Protein AF-A0A382UEM3-F1 (afdb_monomer)

Sequence (293 aa):
GVHVIGSGTGTANNIIDGRSDTWWQPDSDDVVADWFVEIDLGRMVLAKKIRLIFPDTLDVEPFRSFSVYVNDGLRASNTRDVFVFSRIGRVTEPNDERVVEYDLETMWPGAAVGEHLTTGDTLRFMMTQHVRFVAEEYQPNAALAQIEVIAVGDNAVLGSVDRGGGVRGGTDTGNLLGIVDGDKNTAWTISGTADWIGSGHWFEIDMGATYWVDQAFYHLSRFRSREPGNFEITTSDGSEAAGLTENRVRSPFDFQHLSLVDNSFTPRRQMYEFNFASRKARYLFLRRINTPE

Radius of gyration: 22.27 Å; Cα contacts (8 Å, |Δi|>4): 702; chains: 1; bounding box: 51×37×67 Å

Nearest PDB structures (foldseek):
  2v72-assembly1_A  TM=7.727E-01  e=1.500E-06  Clostridium perfringens
  5y4m-assembly1_A  TM=6.416E-01  e=1.025E-03  Homo sapiens
  8ivq-assembly1_B  TM=6.047E-01  e=8.365E-03  Mus musculus
  8atm-assembly1_B  TM=6.030E-01  e=9.917E-03  Homo sapiens
  6wbx-assembly1_A  TM=2.850E-01  e=1.058E-04  Mycobacteroides abscessus

InterPro domains:
  IPR008979 Galactose-binding-like domain superfamily [SSF49785] (10-150)
  IPR008979 Galactose-binding-like domain superfamily [SSF49785] (179-287)

Organism: NCBI:txid408172

Foldseek 3Di:
DWDDALFQVVQLCLQPPPDLQGWGAGALPDDLQRHKIKDFQVFKFFFFKKKWAFHPDPQFAAQQWKWKWFFLQDAPDPVDRHTDIDTQDTDPGGDRDRMDMGGAKDQAQACKDKAQWDRDRMDSTDTGGMMMMGRPDNDRRHITRYIDTHGPDDDLLACQVVLVKAKQWQPPRVQRCLVRPRHPHGDDDFDDQDACNVRGQKMKTQSSAKDFDFKDKAAADDDDPDALAKKWKWFFLFDAAPDDCPDDPDDRTDTHGDMTMGQVDPPGGGMIMGGGDTDIGRMMMMTHDNDDD

Mean predicted aligned error: 5.35 Å

Solvent-accessible surface area (backbone atoms only — not comparable to full-atom values): 16016 Å² total; per-residue (Å²): 83,79,71,49,64,60,38,26,74,92,31,47,63,29,26,74,67,86,43,61,90,42,43,22,41,47,49,70,89,56,60,50,91,30,34,31,44,27,38,32,68,86,38,46,40,49,25,28,29,43,36,40,33,28,39,90,56,94,86,42,39,43,61,37,37,37,37,33,30,36,25,42,57,48,56,76,38,101,87,46,99,40,72,69,69,46,78,76,45,64,60,90,58,77,43,84,63,51,65,50,76,39,80,29,63,35,81,52,64,30,49,33,47,40,54,47,47,65,55,63,42,60,43,76,27,29,66,30,16,33,43,33,46,34,45,72,55,89,55,72,52,28,28,39,4,32,63,48,76,44,51,80,68,84,68,70,48,53,61,9,52,85,52,71,28,37,65,49,54,58,40,52,68,91,32,40,60,33,75,36,67,44,48,63,80,44,58,58,65,83,74,88,84,70,58,34,75,88,50,12,39,34,40,36,37,35,29,44,51,72,40,82,44,38,68,50,78,48,77,58,81,90,58,86,96,63,72,84,56,20,34,37,39,28,36,14,55,67,51,69,40,92,73,90,72,92,84,56,97,59,72,75,41,44,66,42,86,62,28,56,35,46,35,86,37,80,54,57,54,49,69,46,46,31,56,51,79,73,39,67,31,21,32,41,38,39,35,46,37,96,68,89,132

pLDDT: mean 91.49, std 10.33, range [45.47, 98.69]

Structure (mmCIF, N/CA/C/O backbone):
data_AF-A0A382UEM3-F1
#
_entry.id   AF-A0A382UEM3-F1
#
loop_
_atom_site.group_PDB
_atom_site.id
_atom_site.type_symbol
_atom_site.label_atom_id
_atom_site.label_alt_id
_atom_site.label_comp_id
_atom_site.label_asym_id
_atom_site.label_entity_id
_atom_site.label_seq_id
_atom_site.pdbx_PDB_ins_code
_atom_site.Cartn_x
_atom_site.Cartn_y
_atom_site.Cartn_z
_atom_site.occupancy
_atom_site.B_iso_or_equiv
_atom_site.auth_seq_id
_atom_site.auth_comp_id
_atom_site.auth_asym_id
_atom_site.auth_atom_id
_atom_site.pdbx_PDB_model_num
ATOM 1 N N . GLY A 1 1 ? 1.897 -7.075 13.229 1.00 93.25 1 GLY A N 1
ATOM 2 C CA . GLY A 1 1 ? 1.338 -7.549 14.507 1.00 93.25 1 GLY A CA 1
ATOM 3 C C . GLY A 1 1 ? 0.791 -6.380 15.298 1.00 93.25 1 GLY A C 1
ATOM 4 O O . GLY A 1 1 ? 0.753 -5.274 14.772 1.00 93.25 1 GLY A O 1
ATOM 5 N N . VAL A 1 2 ? 0.388 -6.602 16.549 1.00 95.88 2 VAL A N 1
ATOM 6 C CA . VAL A 1 2 ? 0.044 -5.496 17.458 1.00 95.88 2 VAL A CA 1
ATOM 7 C C . VAL A 1 2 ? 1.307 -4.672 17.721 1.00 95.88 2 VAL A C 1
ATOM 9 O O . VAL A 1 2 ? 2.298 -5.211 18.207 1.00 95.88 2 VAL A O 1
ATOM 12 N N . HIS A 1 3 ? 1.283 -3.391 17.359 1.00 95.06 3 HIS A N 1
ATOM 13 C CA . HIS A 1 3 ? 2.418 -2.478 17.504 1.00 95.06 3 HIS A CA 1
ATOM 14 C C . HIS A 1 3 ? 2.333 -1.683 18.807 1.00 95.06 3 HIS A C 1
ATOM 16 O O . HIS A 1 3 ? 3.306 -1.600 19.553 1.00 95.06 3 HIS A O 1
ATOM 22 N N . VAL A 1 4 ? 1.187 -1.056 19.076 1.00 95.62 4 VAL A N 1
ATOM 23 C CA . VAL A 1 4 ? 0.931 -0.320 20.322 1.00 95.62 4 VAL A CA 1
ATOM 24 C C . VAL A 1 4 ? -0.461 -0.667 20.808 1.00 95.62 4 VAL A C 1
ATOM 26 O O . VAL A 1 4 ? -1.387 -0.829 20.018 1.00 95.62 4 VAL A O 1
ATOM 29 N N . ILE A 1 5 ? -0.608 -0.748 22.118 1.00 97.00 5 ILE A N 1
ATOM 30 C CA . ILE A 1 5 ? -1.883 -0.943 22.786 1.00 97.00 5 ILE A CA 1
ATOM 31 C C . ILE A 1 5 ? -1.871 -0.144 24.083 1.00 97.00 5 ILE A C 1
ATOM 33 O O . ILE A 1 5 ? -0.847 -0.117 24.768 1.00 97.00 5 ILE A O 1
ATOM 37 N N . GLY A 1 6 ? -2.972 0.537 24.387 1.00 97.62 6 GLY A N 1
ATOM 38 C CA . GLY A 1 6 ? -3.095 1.261 25.652 1.00 97.62 6 GLY A CA 1
ATOM 39 C C . GLY A 1 6 ? -3.614 0.375 26.788 1.00 97.62 6 GLY A C 1
ATOM 40 O O . GLY A 1 6 ? -3.064 0.417 27.881 1.00 97.62 6 GLY A O 1
ATOM 41 N N . SER A 1 7 ? -4.598 -0.489 26.510 1.00 97.50 7 SER A N 1
ATOM 42 C CA . SER A 1 7 ? -5.295 -1.321 27.502 1.00 97.50 7 SER A CA 1
ATOM 43 C C . SER A 1 7 ? -5.648 -2.708 26.948 1.00 97.50 7 SER A C 1
ATOM 45 O O . SER A 1 7 ? -5.754 -2.881 25.735 1.00 97.50 7 SER A O 1
ATOM 47 N N . GLY A 1 8 ? -5.838 -3.720 27.804 1.00 95.94 8 GLY A N 1
ATOM 48 C CA . GLY A 1 8 ? -6.226 -5.074 27.368 1.00 95.94 8 GLY A CA 1
ATOM 49 C C . GLY A 1 8 ? -5.104 -5.855 26.665 1.00 95.94 8 GLY A C 1
ATOM 50 O O . GLY A 1 8 ? -5.342 -6.623 25.733 1.00 95.94 8 GLY A O 1
ATOM 51 N N . THR A 1 9 ? -3.850 -5.658 27.085 1.00 95.69 9 THR A N 1
ATOM 52 C CA . THR A 1 9 ? -2.645 -6.212 26.426 1.00 95.69 9 THR A CA 1
ATOM 53 C C . THR A 1 9 ? -2.666 -7.733 26.257 1.00 95.69 9 THR A C 1
ATOM 55 O O . THR A 1 9 ? -2.185 -8.244 25.246 1.00 95.69 9 THR A O 1
ATOM 58 N N . GLY A 1 10 ? -3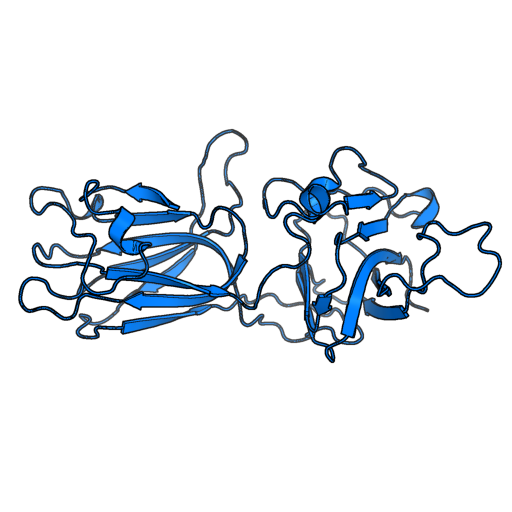.246 -8.464 27.214 1.00 95.75 10 GLY A N 1
ATOM 59 C CA . GLY A 1 10 ? -3.295 -9.929 27.202 1.00 95.75 10 GLY A CA 1
ATOM 60 C C . GLY A 1 10 ? -4.143 -10.530 26.077 1.00 95.75 10 GLY A C 1
ATOM 61 O O . GLY A 1 10 ? -3.913 -11.676 25.699 1.00 95.75 10 GLY A O 1
ATOM 62 N N . THR A 1 11 ? -5.088 -9.769 25.520 1.00 96.25 11 THR A N 1
ATOM 63 C CA . THR A 1 11 ? -6.024 -10.230 24.480 1.00 96.25 11 THR A CA 1
ATOM 64 C C . THR A 1 11 ? -5.827 -9.527 23.136 1.00 96.25 11 THR A C 1
ATOM 66 O O . THR A 1 11 ? -6.495 -9.848 22.160 1.00 96.25 11 THR A O 1
ATOM 69 N N . ALA A 1 12 ? -4.863 -8.609 23.046 1.00 95.50 12 ALA A N 1
ATOM 70 C CA . ALA A 1 12 ? -4.590 -7.793 21.863 1.00 95.50 12 ALA A CA 1
ATOM 71 C C . ALA A 1 12 ? -4.393 -8.601 20.574 1.00 95.50 12 ALA A C 1
ATOM 73 O O . ALA A 1 12 ? -4.883 -8.234 19.509 1.00 95.50 12 ALA A O 1
ATOM 74 N N . ASN A 1 13 ? -3.656 -9.711 20.672 1.00 96.75 13 ASN A N 1
ATOM 75 C CA . ASN A 1 13 ? -3.315 -10.537 19.515 1.00 96.75 13 ASN A CA 1
ATOM 76 C C . ASN A 1 13 ? -4.526 -11.264 18.921 1.00 96.75 13 ASN A C 1
ATOM 78 O O . ASN A 1 13 ? -4.446 -11.686 17.770 1.00 96.75 13 ASN A O 1
ATOM 82 N N . ASN A 1 14 ? -5.640 -11.357 19.654 1.00 97.62 14 ASN A N 1
ATOM 83 C CA . ASN A 1 14 ? -6.877 -11.938 19.139 1.00 97.62 14 ASN A CA 1
ATOM 84 C C . ASN A 1 14 ? -7.401 -11.143 17.929 1.00 97.62 14 ASN A C 1
ATOM 86 O O . ASN A 1 14 ? -7.933 -11.730 17.003 1.00 97.62 14 ASN A O 1
ATOM 90 N N . ILE A 1 15 ? -7.131 -9.830 17.857 1.00 97.12 15 ILE A N 1
ATOM 91 C CA . ILE A 1 15 ? -7.548 -8.969 16.731 1.00 97.12 15 ILE A CA 1
ATOM 92 C C . ILE A 1 15 ? -7.033 -9.456 15.366 1.00 97.12 15 ILE A C 1
ATOM 94 O O . ILE A 1 15 ? -7.606 -9.131 14.325 1.00 97.12 15 ILE A O 1
ATOM 98 N N . ILE A 1 16 ? -5.924 -10.194 15.352 1.00 96.44 16 ILE A N 1
ATOM 99 C CA . ILE A 1 16 ? -5.224 -10.607 14.130 1.00 96.44 16 ILE A CA 1
ATOM 100 C C . ILE A 1 16 ? -5.065 -12.129 14.025 1.00 96.44 16 ILE A C 1
ATOM 102 O O . ILE A 1 16 ? -4.260 -12.601 13.223 1.00 96.44 16 ILE A O 1
ATOM 106 N N . ASP A 1 17 ? -5.794 -12.906 14.831 1.00 96.56 17 ASP A N 1
ATOM 107 C CA . ASP A 1 17 ? -5.686 -14.372 14.854 1.00 96.56 17 ASP A CA 1
ATOM 108 C C . ASP A 1 17 ? -6.586 -15.077 13.817 1.00 96.56 17 ASP A C 1
ATOM 110 O O . ASP A 1 17 ? -6.511 -16.296 13.647 1.00 96.56 17 ASP A O 1
ATOM 114 N N . GLY A 1 18 ? -7.416 -14.310 13.100 1.00 95.06 18 GLY A N 1
ATOM 115 C CA . GLY A 1 18 ? -8.331 -14.808 12.075 1.00 95.06 18 GLY A CA 1
ATOM 116 C C . GLY A 1 18 ? -9.589 -15.489 12.622 1.00 95.06 18 GLY A C 1
ATOM 117 O O . GLY A 1 18 ? -10.322 -16.105 11.846 1.00 95.06 18 GLY A O 1
ATOM 118 N N . ARG A 1 19 ? -9.882 -15.377 13.923 1.00 95.38 19 ARG A N 1
ATOM 119 C CA . ARG A 1 19 ? -11.079 -15.936 14.565 1.00 95.38 19 ARG A CA 1
ATOM 120 C C . ARG A 1 19 ? -12.049 -14.850 15.024 1.00 95.38 19 ARG A C 1
ATOM 122 O O . ARG A 1 19 ? -11.636 -13.775 15.436 1.00 95.38 19 ARG A O 1
ATOM 129 N N . SER A 1 20 ? -13.349 -15.096 14.901 1.00 92.00 20 SER A N 1
ATOM 130 C CA . SER A 1 20 ? -14.389 -14.143 15.325 1.00 92.00 20 SER A CA 1
ATOM 131 C C . SER A 1 20 ? -14.940 -14.438 16.725 1.00 92.00 20 SER A C 1
ATOM 133 O O . SER A 1 20 ? -15.800 -13.710 17.213 1.00 92.00 20 SER A O 1
ATOM 135 N N . ASP A 1 21 ? -14.487 -15.532 17.345 1.00 93.75 21 ASP A N 1
ATOM 136 C CA . ASP A 1 21 ? -14.893 -16.011 18.673 1.00 93.75 21 ASP A CA 1
ATOM 137 C C . ASP A 1 21 ? -13.838 -15.745 19.762 1.00 93.75 21 ASP A C 1
ATOM 139 O O . ASP A 1 21 ? -14.012 -16.136 20.914 1.00 93.75 21 ASP A O 1
ATOM 143 N N . THR A 1 22 ? -12.752 -15.069 19.399 1.00 96.62 22 THR A N 1
ATOM 144 C CA . THR A 1 22 ? -11.768 -14.462 20.293 1.00 96.62 22 THR A CA 1
ATOM 145 C C . THR A 1 22 ? -11.802 -12.953 20.062 1.00 96.62 22 THR A C 1
ATOM 147 O O . THR A 1 22 ? -12.231 -12.479 19.009 1.00 96.62 22 THR A O 1
ATOM 150 N N . TRP A 1 23 ? -11.417 -12.165 21.064 1.00 97.94 23 TRP A N 1
ATOM 151 C CA . TRP A 1 23 ? -11.487 -10.710 20.954 1.00 97.94 23 TRP A CA 1
ATOM 152 C C . TRP A 1 23 ? -10.498 -10.001 21.852 1.00 97.94 23 TRP A C 1
ATOM 154 O O . TRP A 1 23 ? -10.054 -10.546 22.863 1.00 97.94 23 TRP A O 1
ATOM 164 N N . TRP A 1 24 ? -10.183 -8.767 21.480 1.00 98.12 24 TRP A N 1
ATOM 165 C CA . TRP A 1 24 ? -9.594 -7.786 22.373 1.00 98.12 24 TRP A CA 1
ATOM 166 C C . TRP A 1 24 ? -10.696 -7.046 23.128 1.00 98.12 24 TRP A C 1
ATOM 168 O O . TRP A 1 24 ? -11.719 -6.668 22.555 1.00 98.12 24 TRP A O 1
ATOM 178 N N . GLN A 1 25 ? -10.453 -6.822 24.414 1.00 97.38 25 GLN A N 1
ATOM 179 C CA . GLN A 1 25 ? -11.295 -6.028 25.296 1.00 97.38 25 GLN A CA 1
ATOM 180 C C . GLN A 1 25 ? -10.370 -5.212 26.209 1.00 97.38 25 GLN A C 1
ATOM 182 O O . GLN A 1 25 ? -9.456 -5.799 26.800 1.00 97.38 25 GLN A O 1
ATOM 187 N N . PRO A 1 26 ? -10.554 -3.885 26.301 1.00 97.31 26 PRO A N 1
ATOM 188 C CA . PRO A 1 26 ? -9.816 -3.058 27.245 1.00 97.31 26 PRO A CA 1
ATOM 189 C C . PRO A 1 26 ? -10.207 -3.403 28.688 1.00 97.31 26 PRO A C 1
ATOM 191 O O . PRO A 1 26 ? -11.302 -3.902 28.949 1.00 97.31 26 PRO A O 1
ATOM 194 N N . ASP A 1 27 ? -9.309 -3.130 29.628 1.00 96.56 27 ASP A N 1
ATOM 195 C CA . ASP A 1 27 ? -9.603 -3.235 31.054 1.00 96.56 27 ASP A CA 1
ATOM 196 C C . ASP A 1 27 ? -10.612 -2.146 31.450 1.00 96.56 27 ASP A C 1
ATOM 198 O O . ASP A 1 27 ? -10.461 -0.971 31.104 1.00 96.56 27 ASP A O 1
ATOM 202 N N . SER A 1 28 ? -11.662 -2.536 32.173 1.00 95.56 28 SER A N 1
ATOM 203 C CA . SER A 1 28 ? -12.703 -1.613 32.624 1.00 95.56 28 SER A CA 1
ATOM 204 C C . SER A 1 28 ? -12.203 -0.589 33.642 1.00 95.56 28 SER A C 1
ATOM 206 O O . SER A 1 28 ? -12.870 0.432 33.825 1.00 95.56 28 SER A O 1
ATOM 208 N N . ASP A 1 29 ? -11.075 -0.854 34.303 1.00 96.69 29 ASP A N 1
ATOM 209 C CA . ASP A 1 29 ? -10.462 0.066 35.264 1.00 96.69 29 ASP A CA 1
ATOM 210 C C . ASP A 1 29 ? -9.586 1.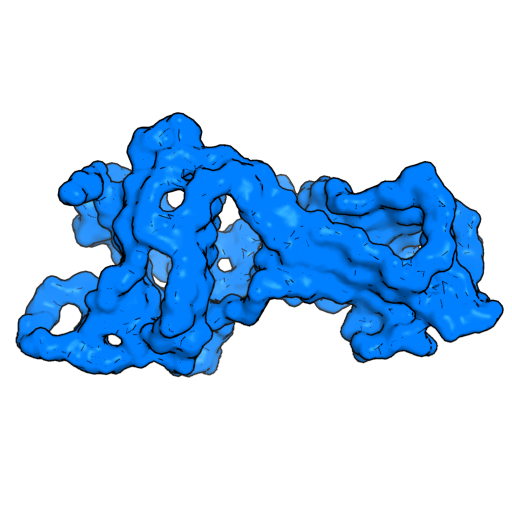136 34.583 1.00 96.69 29 ASP A C 1
ATOM 212 O O . ASP A 1 29 ? -9.272 2.162 35.197 1.00 96.69 29 ASP A O 1
ATOM 216 N N . ASP A 1 30 ? -9.231 0.942 33.308 1.00 97.44 30 ASP A N 1
ATOM 217 C CA . ASP A 1 30 ? -8.431 1.895 32.544 1.00 97.44 30 ASP A CA 1
ATOM 218 C C . ASP A 1 30 ? -9.277 3.062 32.019 1.00 97.44 30 ASP A C 1
ATOM 220 O O . ASP A 1 30 ? -10.461 2.936 31.686 1.00 97.44 30 ASP A O 1
ATOM 224 N N . VAL A 1 31 ? -8.649 4.232 31.886 1.00 97.12 31 VAL A N 1
ATOM 225 C CA . VAL A 1 31 ? -9.301 5.404 31.294 1.00 97.12 31 VAL A CA 1
ATOM 226 C C . VAL A 1 31 ? -9.510 5.205 29.791 1.00 97.12 31 VAL A C 1
ATOM 228 O O . VAL A 1 31 ? -8.652 4.665 29.101 1.00 97.12 31 VAL A O 1
ATOM 231 N N . VAL A 1 32 ? -10.610 5.737 29.246 1.00 97.19 32 VAL A N 1
ATOM 232 C CA . VAL A 1 32 ? -10.964 5.617 27.811 1.00 97.19 32 VAL A CA 1
ATOM 233 C C . VAL A 1 32 ? -9.841 6.080 26.875 1.00 97.19 32 VAL A C 1
ATOM 235 O O . VAL A 1 32 ? -9.709 5.573 25.768 1.00 97.19 32 VAL A O 1
ATOM 238 N N . ALA A 1 33 ? -8.994 7.016 27.311 1.00 96.94 33 ALA A N 1
ATOM 239 C CA . ALA A 1 33 ? -7.855 7.480 26.517 1.00 96.94 33 ALA A CA 1
ATOM 240 C C . ALA A 1 33 ? -6.850 6.358 26.176 1.00 96.94 33 ALA A C 1
ATOM 242 O O . ALA A 1 33 ? -6.164 6.453 25.159 1.00 96.94 33 ALA A O 1
ATOM 243 N N . ASP A 1 34 ? -6.802 5.299 26.986 1.00 97.94 34 ASP A N 1
ATOM 244 C CA . ASP A 1 34 ? -5.951 4.124 26.786 1.00 97.94 34 ASP A CA 1
ATOM 245 C C . ASP A 1 34 ? -6.678 3.002 26.020 1.00 97.94 34 ASP A C 1
ATOM 247 O O . ASP A 1 34 ? -6.095 1.968 25.695 1.00 97.94 34 ASP A O 1
ATOM 251 N N . TRP A 1 35 ? -7.949 3.191 25.657 1.00 98.31 35 TRP A N 1
ATOM 252 C CA . TRP A 1 35 ? -8.745 2.194 24.941 1.00 98.31 35 TRP A CA 1
ATOM 253 C C . TRP A 1 35 ? -8.493 2.275 23.436 1.00 98.31 35 TRP A C 1
ATOM 255 O O . TRP A 1 35 ? -9.352 2.646 22.632 1.00 98.31 35 TRP A O 1
ATOM 265 N N . PHE A 1 36 ? -7.275 1.925 23.044 1.00 98.44 36 PHE A N 1
ATOM 266 C CA . PHE A 1 36 ? -6.870 1.862 21.652 1.00 98.44 36 PHE A CA 1
ATOM 267 C C . PHE A 1 36 ? -5.944 0.680 21.392 1.00 98.44 36 PHE A C 1
ATOM 269 O O . PHE A 1 36 ? -5.208 0.217 22.268 1.00 98.44 36 PHE A O 1
ATOM 276 N N . VAL A 1 37 ? -5.934 0.259 20.134 1.00 98.31 37 VAL A N 1
ATOM 277 C CA . VAL A 1 37 ? -5.031 -0.760 19.610 1.00 98.31 37 VAL A CA 1
ATOM 278 C C . VAL A 1 37 ? -4.562 -0.350 18.223 1.00 98.31 37 VAL A C 1
ATOM 280 O O . VAL A 1 37 ? -5.331 0.153 17.401 1.00 98.31 37 VAL A O 1
ATOM 283 N N . GLU A 1 38 ? -3.275 -0.540 17.973 1.00 98.19 38 GLU A N 1
ATOM 284 C CA . GLU A 1 38 ? -2.633 -0.286 16.696 1.00 98.19 38 GLU A CA 1
ATOM 285 C C . GLU A 1 38 ? -2.025 -1.567 16.140 1.00 98.19 38 GLU A C 1
ATOM 287 O O . GLU A 1 38 ? -1.232 -2.244 16.799 1.00 98.19 38 GLU A O 1
ATOM 292 N N . ILE A 1 39 ? -2.373 -1.860 14.895 1.00 98.12 39 ILE A N 1
ATOM 293 C CA . ILE A 1 39 ? -1.843 -2.969 14.119 1.00 98.12 39 ILE A CA 1
ATOM 294 C C . ILE A 1 39 ? -0.848 -2.416 13.106 1.00 98.12 39 ILE A C 1
ATOM 296 O O . ILE A 1 39 ? -1.196 -1.545 12.314 1.00 98.12 39 ILE A O 1
ATOM 300 N N . ASP A 1 40 ? 0.366 -2.956 13.110 1.00 97.44 40 ASP A N 1
ATOM 301 C CA . ASP A 1 40 ? 1.354 -2.777 12.046 1.00 97.44 40 ASP A CA 1
ATOM 302 C C . ASP A 1 40 ? 1.296 -3.980 11.099 1.00 97.44 40 ASP A C 1
ATOM 304 O O . ASP A 1 40 ? 1.431 -5.134 11.516 1.00 97.44 40 ASP A O 1
ATOM 308 N N . LEU A 1 41 ? 1.096 -3.726 9.812 1.00 96.56 41 LEU A N 1
ATOM 309 C CA . LEU A 1 41 ? 1.056 -4.744 8.762 1.00 96.56 41 LEU A CA 1
ATOM 310 C C . LEU A 1 41 ? 2.455 -5.283 8.411 1.00 96.56 41 LEU A C 1
ATOM 312 O O . LEU A 1 41 ? 2.577 -6.231 7.636 1.00 96.56 41 LEU A O 1
ATOM 316 N N . GLY A 1 42 ? 3.509 -4.688 8.974 1.00 94.38 42 GLY A N 1
ATOM 317 C CA . GLY A 1 42 ? 4.918 -5.012 8.753 1.00 94.38 42 GLY A CA 1
ATOM 318 C C . GLY A 1 42 ? 5.490 -4.427 7.462 1.00 94.38 42 GLY A C 1
ATOM 319 O O . GLY A 1 42 ? 6.691 -4.526 7.229 1.00 94.38 42 GLY A O 1
ATOM 320 N N . ARG A 1 43 ? 4.635 -3.849 6.611 1.00 93.25 43 ARG A N 1
ATOM 321 C CA . ARG A 1 43 ? 4.973 -3.207 5.336 1.00 93.25 43 ARG A CA 1
ATOM 322 C C . ARG A 1 43 ? 3.813 -2.357 4.840 1.00 93.25 43 ARG A C 1
ATOM 324 O O . ARG A 1 43 ? 2.662 -2.597 5.207 1.00 93.25 43 ARG A O 1
ATOM 331 N N . MET A 1 44 ? 4.102 -1.431 3.935 1.00 95.00 44 MET A N 1
ATOM 332 C CA . MET A 1 44 ? 3.062 -0.665 3.260 1.00 95.00 44 MET A CA 1
ATOM 333 C C . MET A 1 44 ? 2.315 -1.528 2.234 1.00 95.00 44 MET A C 1
ATOM 335 O O . MET A 1 44 ? 2.917 -2.174 1.373 1.00 95.00 44 MET A O 1
ATOM 339 N N . VAL A 1 45 ? 0.985 -1.510 2.314 1.00 96.38 45 VAL A N 1
ATOM 340 C CA . VAL A 1 45 ? 0.073 -2.108 1.335 1.00 96.38 45 VAL A CA 1
ATOM 341 C C . VAL A 1 45 ? -0.827 -1.042 0.717 1.00 96.38 45 VAL A C 1
ATOM 343 O O . VAL A 1 45 ? -1.096 -0.001 1.318 1.00 96.38 45 VAL A O 1
ATOM 346 N N . LEU A 1 46 ? -1.339 -1.315 -0.483 1.00 97.12 46 LEU A N 1
ATOM 347 C CA . LEU A 1 46 ? -2.425 -0.534 -1.072 1.00 97.12 46 LEU A CA 1
ATOM 348 C C . LEU A 1 46 ? -3.742 -1.080 -0.521 1.00 97.12 46 LEU A C 1
ATOM 350 O O . LEU A 1 46 ? -4.260 -2.068 -1.033 1.00 97.12 46 LEU A O 1
ATOM 354 N N . ALA A 1 47 ? -4.249 -0.498 0.560 1.00 98.25 47 ALA A N 1
ATOM 355 C CA . ALA A 1 47 ? -5.476 -0.938 1.210 1.00 98.25 47 ALA A CA 1
ATOM 356 C C . ALA A 1 47 ? -6.697 -0.331 0.506 1.00 98.25 47 ALA A C 1
ATOM 358 O O . ALA A 1 47 ? -6.804 0.887 0.383 1.00 98.25 47 ALA A O 1
ATOM 359 N N . LYS A 1 48 ? -7.622 -1.179 0.050 1.00 98.06 48 LYS A N 1
ATOM 360 C CA . LYS A 1 48 ? -8.925 -0.780 -0.505 1.00 98.06 48 LYS A CA 1
ATOM 361 C C . LYS A 1 48 ? -9.970 -0.588 0.582 1.00 98.06 48 LYS A C 1
ATOM 363 O O . LYS A 1 48 ? -10.861 0.236 0.427 1.00 98.06 48 LYS A O 1
ATOM 368 N N . LYS A 1 49 ? -9.884 -1.377 1.654 1.00 98.44 49 LYS A N 1
ATOM 369 C CA . LYS A 1 49 ? -10.893 -1.396 2.710 1.00 98.44 49 LYS A CA 1
ATOM 370 C C . LYS A 1 49 ? -10.295 -1.804 4.049 1.00 98.44 49 LYS A C 1
ATOM 372 O O . LYS A 1 49 ? -9.442 -2.691 4.099 1.00 98.44 49 LYS A O 1
ATOM 377 N N . ILE A 1 50 ? -10.788 -1.181 5.115 1.00 98.50 50 ILE A N 1
ATOM 378 C CA . ILE A 1 50 ? -10.655 -1.679 6.488 1.00 98.50 50 ILE A CA 1
ATOM 379 C C . ILE A 1 50 ? -12.000 -2.255 6.908 1.00 98.50 50 ILE A C 1
ATOM 381 O O . ILE A 1 50 ? -13.019 -1.579 6.770 1.00 98.50 50 ILE A O 1
ATOM 385 N N . ARG A 1 51 ? -12.006 -3.481 7.428 1.00 98.56 51 ARG A N 1
ATOM 386 C CA . ARG A 1 51 ? -13.189 -4.100 8.028 1.00 98.56 51 ARG A CA 1
ATOM 387 C C . ARG A 1 51 ? -12.930 -4.355 9.504 1.00 98.56 51 ARG A C 1
ATOM 389 O O . ARG A 1 51 ? -11.935 -4.970 9.871 1.00 98.56 51 ARG A O 1
ATOM 396 N N . LEU A 1 52 ? -13.847 -3.887 10.335 1.00 98.50 52 LEU A N 1
ATOM 397 C CA . LEU A 1 52 ? -13.924 -4.218 11.748 1.00 98.50 52 LEU A CA 1
ATOM 398 C C . LEU A 1 52 ? -14.959 -5.320 11.927 1.00 98.50 52 LEU A C 1
ATOM 400 O O . LEU A 1 52 ? -16.063 -5.217 11.385 1.00 98.50 52 LEU A O 1
ATOM 404 N N . ILE A 1 53 ? -14.609 -6.346 12.696 1.00 98.44 53 ILE A N 1
ATOM 405 C CA . ILE A 1 53 ? -15.527 -7.418 13.077 1.00 98.44 53 ILE A CA 1
ATOM 406 C C . ILE A 1 53 ? -15.640 -7.410 14.595 1.00 98.44 53 ILE A C 1
ATOM 408 O O . ILE A 1 53 ? -14.636 -7.503 15.304 1.00 98.44 53 ILE A O 1
ATOM 412 N N . PHE A 1 54 ? -16.864 -7.289 15.090 1.00 98.06 54 PHE A N 1
ATOM 413 C CA . PHE A 1 54 ? -17.189 -7.353 16.508 1.00 98.06 54 PHE A CA 1
ATOM 414 C C . PHE A 1 54 ? -17.703 -8.758 16.864 1.00 98.06 54 PHE A C 1
ATOM 416 O O . PHE A 1 54 ? -18.315 -9.404 16.009 1.00 98.06 54 PHE A O 1
ATOM 423 N N . PRO A 1 55 ? -17.468 -9.251 18.095 1.00 96.50 55 PRO A N 1
ATOM 424 C CA . PRO A 1 55 ? -17.914 -10.585 18.489 1.00 96.50 55 PRO A CA 1
ATOM 425 C C . PRO A 1 55 ? -19.436 -10.733 18.405 1.00 96.50 55 PRO A C 1
ATOM 427 O O . PRO A 1 55 ? -20.188 -9.815 18.737 1.00 96.50 55 PRO A O 1
ATOM 430 N N . ASP A 1 56 ? -19.886 -11.917 17.998 1.00 93.44 56 ASP A N 1
ATOM 431 C CA . ASP A 1 56 ? -21.299 -12.303 18.020 1.00 93.44 56 ASP A CA 1
ATOM 432 C C . ASP A 1 56 ? -21.549 -13.271 19.182 1.00 93.44 56 ASP A C 1
ATOM 434 O O . ASP A 1 56 ? -21.664 -14.486 19.011 1.00 93.44 56 ASP A O 1
ATOM 438 N N . THR A 1 57 ? -21.522 -12.731 20.402 1.00 91.50 57 THR A N 1
ATOM 439 C CA . THR A 1 57 ? -21.739 -13.485 21.642 1.00 91.50 57 THR A CA 1
ATOM 440 C C . THR A 1 57 ? -22.662 -12.711 22.583 1.00 91.50 57 THR A C 1
ATOM 442 O O . THR A 1 57 ? -22.972 -11.545 22.353 1.00 91.50 57 THR A O 1
ATOM 445 N N . LEU A 1 58 ? -23.126 -13.373 23.648 1.00 88.81 58 LEU A N 1
ATOM 446 C CA . LEU A 1 58 ? -23.897 -12.727 24.719 1.00 88.81 58 LEU A CA 1
ATOM 447 C C . LEU A 1 58 ? -23.001 -12.121 25.815 1.00 88.81 58 LEU A C 1
ATOM 449 O O . LEU A 1 58 ? -23.513 -11.465 26.719 1.00 88.81 58 LEU A O 1
ATOM 453 N N . ASP A 1 59 ? -21.691 -12.372 25.761 1.00 90.00 59 ASP A N 1
ATOM 454 C CA . ASP A 1 59 ? -20.750 -12.017 26.829 1.00 90.00 59 ASP A CA 1
ATOM 455 C C . ASP A 1 59 ? -20.194 -10.596 26.664 1.00 90.00 59 ASP A C 1
ATOM 457 O O . ASP A 1 59 ? -19.840 -9.941 27.646 1.00 90.00 59 ASP A O 1
ATOM 461 N N . VAL A 1 60 ? -20.120 -10.119 25.420 1.00 95.31 60 VAL A N 1
ATOM 462 C CA . VAL A 1 60 ? -19.573 -8.814 25.044 1.00 95.31 60 VAL A CA 1
ATOM 463 C C . VAL A 1 60 ? -20.388 -8.194 23.916 1.00 95.31 60 VAL A C 1
ATOM 465 O O . VAL A 1 60 ? -21.092 -8.880 23.182 1.00 95.31 60 VAL A O 1
ATOM 468 N N . GLU A 1 61 ? -20.275 -6.881 23.770 1.00 95.94 61 GLU A N 1
ATOM 469 C CA . GLU A 1 61 ? -21.001 -6.104 22.768 1.00 95.94 61 GLU A CA 1
ATOM 470 C C . GLU A 1 61 ? -20.034 -5.398 21.807 1.00 95.94 61 GLU A C 1
ATOM 472 O O . GLU A 1 61 ? -18.878 -5.138 22.160 1.00 95.94 61 GLU A O 1
ATOM 477 N N . PRO A 1 62 ? -20.482 -5.011 20.601 1.00 97.38 62 PRO A N 1
ATOM 478 C CA . PRO A 1 62 ? -19.729 -4.095 19.759 1.00 97.38 62 PRO A CA 1
ATOM 479 C C . PRO A 1 62 ? -19.474 -2.765 20.457 1.00 97.38 62 PRO A C 1
ATOM 481 O O . PRO A 1 62 ? -20.312 -2.261 21.213 1.00 97.38 62 PRO A O 1
ATOM 484 N N . PHE A 1 63 ? -18.340 -2.147 20.135 1.00 98.00 63 PHE A N 1
ATOM 485 C CA . PHE A 1 63 ? -18.110 -0.755 20.498 1.00 98.00 63 PHE A CA 1
ATOM 486 C C . PHE A 1 63 ? -19.165 0.132 19.835 1.00 98.00 63 PHE A C 1
ATOM 488 O O . PHE A 1 63 ? -19.353 0.075 18.619 1.00 98.00 63 PHE A O 1
ATOM 495 N N . ARG A 1 64 ? -19.817 0.984 20.629 1.00 97.31 64 ARG A N 1
ATOM 496 C CA . ARG A 1 64 ? -20.844 1.920 20.152 1.00 97.31 64 ARG A CA 1
ATOM 497 C C . ARG A 1 64 ? -20.262 3.218 19.605 1.00 97.31 64 ARG A C 1
ATOM 499 O O . ARG A 1 64 ? -20.837 3.798 18.693 1.00 97.31 64 ARG A O 1
ATOM 506 N N . SER A 1 65 ? -19.134 3.673 20.149 1.00 97.62 65 SER A N 1
ATOM 507 C CA . SER A 1 65 ? -18.472 4.919 19.757 1.00 97.62 65 SER A CA 1
ATOM 508 C C . SER A 1 65 ? -16.974 4.689 19.578 1.00 97.62 65 SER A C 1
ATOM 510 O O . SER A 1 65 ? -16.286 4.283 20.516 1.00 97.62 65 SER A O 1
ATOM 512 N N . PHE A 1 66 ? -16.469 4.913 18.366 1.00 98.44 66 PHE A N 1
ATOM 513 C CA . PHE A 1 66 ? -15.071 4.688 18.009 1.00 98.44 66 PHE A CA 1
ATOM 514 C C . PHE A 1 66 ? -14.639 5.482 16.768 1.00 98.44 66 PHE A C 1
ATOM 516 O O . PHE A 1 66 ? -15.453 5.934 15.953 1.00 98.44 66 PHE A O 1
ATOM 523 N N . SER A 1 67 ? -13.325 5.604 16.608 1.00 98.50 67 SER A N 1
ATOM 524 C CA . SER A 1 67 ? -12.666 6.147 15.423 1.00 98.50 67 SER A CA 1
ATOM 525 C C . SER A 1 67 ? -11.610 5.176 14.900 1.00 98.50 67 SER A C 1
ATOM 527 O O . SER A 1 67 ? -10.959 4.464 15.666 1.00 98.50 67 SER A O 1
ATOM 529 N N . VAL A 1 68 ? -11.398 5.195 13.584 1.00 98.62 68 VAL A N 1
ATOM 530 C CA . VAL A 1 68 ? -10.355 4.416 12.909 1.00 98.62 68 VAL A CA 1
ATOM 531 C C . VAL A 1 68 ? -9.415 5.348 12.167 1.00 98.62 68 VAL A C 1
ATOM 533 O O . VAL A 1 68 ? -9.843 6.270 11.461 1.00 98.62 68 VAL A O 1
ATOM 536 N N . TYR A 1 69 ? -8.124 5.084 12.311 1.00 98.62 69 TYR A N 1
ATOM 537 C CA . TYR A 1 69 ? -7.060 5.858 11.705 1.00 98.62 69 TYR A CA 1
ATOM 538 C C . TYR A 1 69 ? -6.070 4.966 10.961 1.00 98.62 69 TYR A C 1
ATOM 540 O O . TYR A 1 69 ? -5.864 3.815 11.339 1.00 98.62 69 TYR A O 1
ATOM 548 N N . VAL A 1 70 ? -5.412 5.520 9.944 1.00 98.50 70 VAL A N 1
ATOM 549 C CA . VAL A 1 70 ? -4.340 4.842 9.204 1.00 98.50 70 VAL A CA 1
ATOM 550 C C . VAL A 1 70 ? -3.107 5.729 9.036 1.00 98.50 70 VAL A C 1
ATOM 552 O O . VAL A 1 70 ? -3.208 6.958 9.021 1.00 98.50 70 VAL A O 1
ATOM 555 N N . ASN A 1 71 ? -1.943 5.104 8.889 1.00 97.38 71 ASN A N 1
ATOM 556 C CA . ASN A 1 71 ? -0.691 5.733 8.464 1.00 97.38 71 ASN A CA 1
ATOM 557 C C . ASN A 1 71 ? -0.005 4.826 7.427 1.00 97.38 71 ASN A C 1
ATOM 559 O O . ASN A 1 71 ? -0.163 3.607 7.467 1.00 97.38 71 ASN A O 1
ATOM 563 N N . ASP A 1 72 ? 0.741 5.407 6.489 1.00 95.44 72 ASP A N 1
ATOM 564 C CA . ASP A 1 72 ? 1.355 4.692 5.363 1.00 95.44 72 ASP A CA 1
ATOM 565 C C . ASP A 1 72 ? 2.738 4.084 5.666 1.00 95.44 72 ASP A C 1
ATOM 567 O O . ASP A 1 72 ? 3.385 3.582 4.750 1.00 95.44 72 ASP A O 1
ATOM 571 N N . GLY A 1 73 ? 3.186 4.137 6.922 1.00 94.12 73 GLY A N 1
ATOM 572 C CA . GLY A 1 73 ? 4.508 3.710 7.385 1.00 94.12 73 GLY A CA 1
ATOM 573 C C . GLY A 1 73 ? 5.540 4.838 7.412 1.00 94.12 73 GLY A C 1
ATOM 574 O O . GLY A 1 73 ? 6.623 4.676 7.980 1.00 94.12 73 GLY A O 1
ATOM 575 N N . LEU A 1 74 ? 5.238 6.003 6.823 1.00 91.62 74 LEU A N 1
ATOM 576 C CA . LEU A 1 74 ? 6.164 7.128 6.825 1.00 91.62 74 LEU A CA 1
ATOM 577 C C . LEU A 1 74 ? 6.235 7.764 8.217 1.00 91.62 74 LEU A C 1
ATOM 579 O O . LEU A 1 74 ? 5.237 8.260 8.757 1.00 91.62 74 LEU A O 1
ATOM 583 N N . ARG A 1 75 ? 7.449 7.816 8.772 1.00 89.81 75 ARG A N 1
ATOM 584 C CA . ARG A 1 75 ? 7.708 8.478 10.050 1.00 89.81 75 ARG A CA 1
ATOM 585 C C . ARG A 1 75 ? 7.758 9.992 9.884 1.00 89.81 75 ARG A C 1
ATOM 587 O O . ARG A 1 75 ? 8.414 10.532 8.998 1.00 89.81 75 ARG A O 1
ATOM 594 N N . ALA A 1 76 ? 7.128 10.695 10.817 1.00 86.06 76 ALA A N 1
ATOM 595 C CA . ALA A 1 76 ? 7.223 12.144 10.965 1.00 86.06 76 ALA A CA 1
ATOM 596 C C . ALA A 1 76 ? 8.550 12.592 11.601 1.00 86.06 76 ALA A C 1
ATOM 598 O O . ALA A 1 76 ? 8.888 13.776 11.580 1.00 86.06 76 ALA A O 1
ATOM 599 N N . SER A 1 77 ? 9.305 11.661 12.188 1.00 81.62 77 SER A N 1
ATOM 600 C CA . SER A 1 77 ? 10.628 11.903 12.754 1.00 81.62 77 SER A CA 1
ATOM 601 C C . SER A 1 77 ? 11.623 10.879 12.217 1.00 81.62 77 SER A C 1
ATOM 603 O O . SER A 1 77 ? 11.383 9.682 12.286 1.00 81.62 77 SER A O 1
ATOM 605 N N . ASN A 1 78 ? 12.783 11.341 11.749 1.00 72.38 78 ASN A N 1
ATOM 606 C CA . ASN A 1 78 ? 13.823 10.450 11.217 1.00 72.38 78 ASN A CA 1
ATOM 607 C C . ASN A 1 78 ? 14.501 9.581 12.291 1.00 72.38 78 ASN A C 1
ATOM 609 O O . ASN A 1 78 ? 15.270 8.689 11.954 1.00 72.38 78 ASN A O 1
ATOM 613 N N . THR A 1 79 ? 14.287 9.876 13.575 1.00 73.81 79 THR A N 1
ATOM 614 C CA . THR A 1 79 ? 14.979 9.220 14.698 1.00 73.81 79 THR A CA 1
ATOM 615 C C . THR A 1 79 ? 14.031 8.593 15.712 1.00 73.81 79 THR A C 1
ATOM 617 O O . THR A 1 79 ? 14.492 7.994 16.680 1.00 73.81 79 THR A O 1
ATOM 620 N N . ARG A 1 80 ? 12.718 8.762 15.536 1.00 76.50 80 ARG A N 1
ATOM 621 C CA . ARG A 1 80 ? 11.697 8.261 16.457 1.00 76.50 80 ARG A CA 1
ATOM 622 C C . ARG A 1 80 ? 10.524 7.711 15.665 1.00 76.50 80 ARG A C 1
ATOM 624 O O . ARG A 1 80 ? 10.142 8.305 14.658 1.00 76.50 80 ARG A O 1
ATOM 631 N N . ASP A 1 81 ? 9.900 6.666 16.189 1.00 78.06 81 ASP A N 1
ATOM 632 C 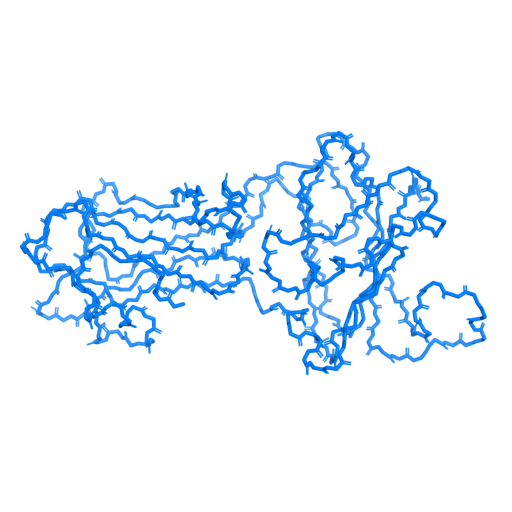CA . ASP A 1 81 ? 8.675 6.093 15.630 1.00 78.06 81 ASP A CA 1
ATOM 633 C C . ASP A 1 81 ? 7.475 6.970 16.001 1.00 78.06 81 ASP A C 1
ATOM 635 O O . ASP A 1 81 ? 6.694 6.701 16.910 1.00 78.06 81 ASP A O 1
ATOM 639 N N . VAL A 1 82 ? 7.401 8.116 15.325 1.00 84.12 82 VAL A N 1
ATOM 640 C CA . VAL A 1 82 ? 6.303 9.073 15.424 1.00 84.12 82 VAL A CA 1
ATOM 641 C C . VAL A 1 82 ? 5.586 9.072 14.089 1.00 84.12 82 VAL A C 1
ATOM 643 O O . VAL A 1 82 ? 6.168 9.468 13.081 1.00 84.12 82 VAL A O 1
ATOM 646 N N . PHE A 1 83 ? 4.322 8.672 14.092 1.00 89.75 83 PHE A N 1
ATOM 647 C CA . PHE A 1 83 ? 3.488 8.590 12.899 1.00 89.75 83 PHE A CA 1
ATOM 648 C C . PHE A 1 83 ? 2.398 9.659 12.927 1.00 89.75 83 PHE A C 1
ATOM 650 O O . PHE A 1 83 ? 1.824 9.958 13.977 1.00 89.75 83 PHE A O 1
ATOM 657 N N . VAL A 1 84 ? 2.102 10.235 11.761 1.00 90.56 84 VAL A N 1
ATOM 658 C CA . VAL A 1 84 ? 0.932 11.101 11.578 1.00 90.56 84 VAL A CA 1
ATOM 659 C C . VAL A 1 84 ? -0.173 10.257 10.967 1.00 90.56 84 VAL A C 1
ATOM 661 O O . VAL A 1 84 ? -0.031 9.726 9.867 1.00 90.56 84 VAL A O 1
ATOM 664 N N . PHE A 1 85 ? -1.263 10.131 11.711 1.00 95.62 85 PHE A N 1
ATOM 665 C CA . PHE A 1 85 ? -2.409 9.315 11.351 1.00 95.62 85 PHE A CA 1
ATOM 666 C C . PHE A 1 85 ? -3.495 10.148 10.669 1.00 95.62 85 PHE A C 1
ATOM 668 O O . PHE A 1 85 ? -3.799 11.263 11.094 1.00 95.62 85 PHE A O 1
ATOM 675 N N . SER A 1 86 ? -4.118 9.576 9.642 1.00 96.19 86 SER A N 1
ATOM 676 C CA . SER A 1 86 ? -5.316 10.116 8.997 1.00 96.19 86 SER A CA 1
ATOM 677 C C . SER A 1 86 ? -6.543 9.370 9.504 1.00 96.19 86 SER A C 1
ATOM 679 O O . SER A 1 86 ? -6.544 8.141 9.518 1.00 96.19 86 SER A O 1
ATOM 681 N N . ARG A 1 87 ? -7.593 10.088 9.922 1.00 97.50 87 ARG A N 1
ATOM 682 C CA . ARG A 1 87 ? -8.858 9.456 10.324 1.00 97.50 87 ARG A CA 1
ATOM 683 C C . ARG A 1 87 ? -9.622 9.022 9.081 1.00 97.50 87 ARG A C 1
ATOM 685 O O . ARG A 1 87 ? -9.936 9.863 8.244 1.00 97.50 87 ARG A O 1
ATOM 692 N N . ILE A 1 88 ? -9.946 7.739 8.999 1.00 97.56 88 ILE A N 1
ATOM 693 C CA . ILE A 1 88 ? -10.690 7.154 7.875 1.00 97.56 88 ILE A CA 1
ATOM 694 C C . ILE A 1 88 ? -12.156 6.905 8.222 1.00 97.56 88 ILE A C 1
ATOM 696 O O . ILE A 1 88 ? -13.005 6.845 7.342 1.00 97.56 88 ILE A O 1
ATOM 700 N N . GLY A 1 89 ? -12.454 6.795 9.516 1.00 95.06 89 GLY A N 1
ATOM 701 C CA . GLY A 1 89 ? -13.769 6.438 10.011 1.00 95.06 89 GLY A CA 1
ATOM 702 C C . GLY A 1 89 ? -14.005 7.006 11.398 1.00 95.06 89 GLY A C 1
ATOM 703 O O . GLY A 1 89 ? -13.086 7.094 12.213 1.00 95.06 89 GLY A O 1
ATOM 704 N N . ARG A 1 90 ? -15.241 7.426 11.647 1.00 95.50 90 ARG A N 1
ATOM 705 C CA . ARG A 1 90 ? -15.770 7.738 12.973 1.00 95.50 90 ARG A CA 1
ATOM 706 C C . ARG A 1 90 ? -17.262 7.480 12.933 1.00 95.50 90 ARG A C 1
ATOM 708 O O . ARG A 1 90 ? -17.933 8.001 12.043 1.00 95.50 90 ARG A O 1
ATOM 715 N N . VAL A 1 91 ? -17.768 6.711 13.884 1.00 92.50 91 VAL A N 1
ATOM 716 C CA . VAL A 1 91 ? -19.214 6.527 14.015 1.00 92.50 91 VAL A CA 1
ATOM 717 C C . VAL A 1 91 ? -19.843 7.816 14.550 1.00 92.50 91 VAL A C 1
ATOM 719 O O . VAL A 1 91 ? -19.347 8.428 15.498 1.00 92.50 91 VAL A O 1
ATOM 722 N N . THR A 1 92 ? -20.880 8.295 13.866 1.00 88.94 92 THR A N 1
ATOM 723 C CA . THR A 1 92 ? -21.608 9.527 14.223 1.00 88.94 92 THR A CA 1
ATOM 724 C C . THR A 1 92 ? -22.863 9.248 15.039 1.00 88.94 92 THR A C 1
ATOM 726 O O . THR A 1 92 ? -23.362 10.142 15.715 1.00 88.94 92 THR A O 1
ATOM 729 N N . GLU A 1 93 ? -23.345 8.011 14.986 1.00 93.19 93 GLU A N 1
ATOM 730 C CA . GLU A 1 93 ? -24.423 7.464 15.801 1.00 93.19 93 GLU A CA 1
ATOM 731 C C . GLU A 1 93 ? -23.900 6.206 16.508 1.00 93.19 93 GLU A C 1
ATOM 733 O O . GLU A 1 93 ? -22.930 5.612 16.026 1.00 93.19 93 GLU A O 1
ATOM 738 N N . PRO A 1 94 ? -24.487 5.804 17.650 1.00 96.12 94 PRO A N 1
ATOM 739 C CA . PRO A 1 94 ? -24.059 4.602 18.349 1.00 96.12 94 PRO A CA 1
ATOM 740 C C . PRO A 1 94 ? -24.151 3.366 17.448 1.00 96.12 94 PRO A C 1
ATOM 742 O O . PRO A 1 94 ? -25.242 3.011 17.015 1.00 96.12 94 PRO A O 1
ATOM 745 N N . ASN A 1 95 ? -23.022 2.706 17.209 1.00 97.06 95 ASN A N 1
ATOM 746 C CA . ASN A 1 95 ? -22.956 1.490 16.407 1.00 97.06 95 ASN A CA 1
ATOM 747 C C . ASN A 1 95 ? -23.689 0.322 17.085 1.00 97.06 95 ASN A C 1
ATOM 749 O O . ASN A 1 95 ? -23.464 0.040 18.263 1.00 97.06 95 ASN A O 1
ATOM 753 N N . ASP A 1 96 ? -24.516 -0.374 16.316 1.00 93.38 96 ASP A N 1
ATOM 754 C CA . ASP A 1 96 ? -25.165 -1.645 16.647 1.00 93.38 96 ASP A CA 1
ATOM 755 C C . ASP A 1 96 ? -24.760 -2.783 15.687 1.00 93.38 96 ASP A C 1
ATOM 757 O O . ASP A 1 96 ? -25.069 -3.953 15.935 1.00 93.38 96 ASP A O 1
ATOM 761 N N . GLU A 1 97 ? -23.993 -2.464 14.642 1.00 96.12 97 GLU A N 1
ATOM 762 C CA . GLU A 1 97 ? -23.521 -3.413 13.641 1.00 96.12 97 GLU A CA 1
ATOM 763 C C . GLU A 1 97 ? -22.389 -4.301 14.173 1.00 96.12 97 GLU A C 1
ATOM 765 O O . GLU A 1 97 ? -21.499 -3.871 14.918 1.00 96.12 97 GLU A O 1
ATOM 770 N N . ARG A 1 98 ? -22.389 -5.563 13.727 1.00 96.19 98 ARG A N 1
ATOM 771 C CA . ARG A 1 98 ? -21.312 -6.533 14.001 1.00 96.19 98 ARG A CA 1
ATOM 772 C C . ARG A 1 98 ? -20.157 -6.439 13.007 1.00 96.19 98 ARG A C 1
ATOM 774 O O . ARG A 1 98 ? -19.055 -6.891 13.307 1.00 96.19 98 ARG A O 1
ATOM 781 N N . VAL A 1 99 ? -20.393 -5.843 11.842 1.00 98.00 99 VAL A N 1
ATOM 782 C CA . VAL A 1 99 ? -19.377 -5.628 10.811 1.00 98.00 99 VAL A CA 1
ATOM 783 C C . VAL A 1 99 ? -19.447 -4.181 10.357 1.00 98.00 99 VAL A C 1
ATOM 785 O O . VAL A 1 99 ? -20.488 -3.726 9.896 1.00 98.00 99 VAL A O 1
ATOM 788 N N . VAL A 1 100 ? -18.327 -3.469 10.460 1.00 98.25 100 VAL A N 1
ATOM 789 C CA . VAL A 1 100 ? -18.214 -2.080 10.002 1.00 98.25 100 VAL A CA 1
ATOM 790 C C . VAL A 1 100 ? -17.086 -1.988 8.990 1.00 98.25 100 VAL A C 1
ATOM 792 O O . VAL A 1 100 ? -15.959 -2.396 9.262 1.00 98.25 100 VAL A O 1
ATOM 795 N N . GLU A 1 101 ? -17.385 -1.455 7.811 1.00 98.06 101 GLU A N 1
ATOM 796 C CA . GLU A 1 101 ? -16.437 -1.353 6.704 1.00 98.06 101 GLU A CA 1
ATOM 797 C C . GLU A 1 101 ? -16.175 0.107 6.329 1.00 98.06 101 GLU A C 1
ATOM 799 O O . GLU A 1 101 ? -17.094 0.922 6.254 1.00 98.06 101 GLU A O 1
ATOM 804 N N . TYR A 1 102 ? -14.913 0.417 6.039 1.00 98.19 102 TYR A N 1
ATOM 805 C CA . TYR A 1 102 ? -14.477 1.702 5.507 1.00 98.19 102 TYR A CA 1
ATOM 806 C C . TYR A 1 102 ? -13.755 1.480 4.184 1.00 98.19 102 TYR A C 1
ATOM 808 O O . TYR A 1 102 ? -12.656 0.919 4.170 1.00 98.19 102 TYR A O 1
ATOM 816 N N . ASP A 1 103 ? -14.357 1.930 3.083 1.00 98.19 103 ASP A N 1
ATOM 817 C CA . ASP A 1 103 ? -13.669 2.018 1.797 1.00 98.19 103 ASP A CA 1
ATOM 818 C C . ASP A 1 103 ? -12.619 3.132 1.849 1.00 98.19 103 ASP A C 1
ATOM 820 O O . ASP A 1 103 ? -12.848 4.216 2.393 1.00 98.19 103 ASP A O 1
ATOM 824 N N . LEU A 1 104 ? -11.440 2.850 1.303 1.00 98.06 104 LEU A N 1
ATOM 825 C CA . LEU A 1 104 ? -10.293 3.740 1.357 1.00 98.06 104 LEU A CA 1
ATOM 826 C C . LEU A 1 104 ? -10.019 4.346 -0.009 1.00 98.06 104 LEU A C 1
ATOM 828 O O . LEU A 1 104 ? -9.878 3.639 -1.006 1.00 98.06 104 LEU A O 1
ATOM 832 N N . GLU A 1 105 ? -9.859 5.664 -0.035 1.00 96.44 105 GLU A N 1
ATOM 833 C CA . GLU A 1 105 ? -9.563 6.406 -1.252 1.00 96.44 105 GLU A CA 1
ATOM 834 C C . GLU A 1 105 ? -8.504 7.476 -1.000 1.00 96.44 105 GLU A C 1
ATOM 836 O O . GLU A 1 105 ? -8.485 8.124 0.046 1.00 96.44 105 GLU A O 1
ATOM 841 N N . THR A 1 106 ? -7.641 7.699 -1.990 1.00 94.06 106 THR A N 1
ATOM 842 C CA . THR A 1 106 ? -6.676 8.802 -1.984 1.00 94.06 106 THR A CA 1
ATOM 843 C C . THR A 1 106 ? -7.058 9.792 -3.071 1.00 94.06 106 THR A C 1
ATOM 845 O O . THR A 1 106 ? -6.960 9.479 -4.259 1.00 94.06 106 THR A O 1
ATOM 848 N N . MET A 1 107 ? -7.458 11.005 -2.683 1.00 91.81 107 MET A N 1
ATOM 849 C CA . MET A 1 107 ? -7.586 12.108 -3.632 1.00 91.81 107 MET A CA 1
ATOM 850 C C . MET A 1 107 ? -6.189 12.625 -3.975 1.00 91.81 107 MET A C 1
ATOM 852 O O . MET A 1 107 ? -5.487 13.176 -3.127 1.00 91.81 107 MET A O 1
ATOM 856 N N . TRP A 1 108 ? -5.789 12.442 -5.227 1.00 86.69 108 TRP A N 1
ATOM 857 C CA . TRP A 1 108 ? -4.505 12.890 -5.737 1.00 86.69 108 TRP A CA 1
ATOM 858 C C . TRP A 1 108 ? -4.647 13.422 -7.167 1.00 86.69 108 TRP A C 1
ATOM 860 O O . TRP A 1 108 ? -4.464 12.672 -8.133 1.00 86.69 108 TRP A O 1
ATOM 870 N N . PRO A 1 109 ? -4.959 14.720 -7.327 1.00 86.38 109 PRO A N 1
ATOM 871 C CA . PRO A 1 109 ? -5.106 15.312 -8.645 1.00 86.38 109 PRO A CA 1
ATOM 872 C C . PRO A 1 109 ? -3.808 15.253 -9.449 1.00 86.38 109 PRO A C 1
ATOM 874 O O . PRO A 1 109 ? -2.710 15.431 -8.912 1.00 86.38 109 PRO A O 1
ATOM 877 N N . GLY A 1 110 ? -3.927 15.023 -10.753 1.00 86.94 110 GLY A N 1
ATOM 878 C CA . GLY A 1 110 ? -2.770 14.967 -11.637 1.00 86.94 110 GLY A CA 1
ATOM 879 C C . GLY A 1 110 ? -3.163 14.929 -13.104 1.00 86.94 110 GLY A C 1
ATOM 880 O O . GLY A 1 110 ? -4.040 14.174 -13.501 1.00 86.94 110 GLY A O 1
ATOM 881 N N . ALA A 1 111 ? -2.476 15.714 -13.924 1.00 90.38 111 ALA A N 1
ATOM 882 C CA . ALA A 1 111 ? -2.763 15.837 -15.349 1.00 90.38 111 ALA A CA 1
ATOM 883 C C . ALA A 1 111 ? -1.900 14.912 -16.229 1.00 90.38 111 ALA A C 1
ATOM 885 O O . ALA A 1 111 ? -1.897 15.055 -17.448 1.00 90.38 111 ALA A O 1
ATOM 886 N N . ALA A 1 112 ? -1.147 13.982 -15.629 1.00 91.31 112 ALA A N 1
ATOM 887 C CA . ALA A 1 112 ? -0.330 13.042 -16.387 1.00 91.31 112 ALA A CA 1
ATOM 888 C C . ALA A 1 112 ? -1.192 12.118 -17.253 1.00 91.31 112 ALA A C 1
ATOM 890 O O . ALA A 1 112 ? -2.255 11.656 -16.823 1.00 91.31 112 ALA A O 1
ATOM 891 N N . VAL A 1 113 ? -0.676 11.797 -18.433 1.00 94.06 113 VAL A N 1
ATOM 892 C CA . VAL A 1 113 ? -1.292 10.882 -19.396 1.00 94.06 113 VAL A CA 1
ATOM 893 C C . VAL A 1 113 ? -0.328 9.751 -19.733 1.00 94.06 113 VAL A C 1
ATOM 895 O O . VAL A 1 113 ? 0.884 9.886 -19.582 1.00 94.06 113 VAL A O 1
ATOM 898 N N . GLY A 1 114 ? -0.870 8.623 -20.174 1.00 94.75 114 GLY A N 1
ATOM 899 C CA . GLY A 1 114 ? -0.095 7.469 -20.611 1.00 94.75 114 GLY A CA 1
ATOM 900 C C . GLY A 1 114 ? -0.991 6.259 -20.823 1.00 94.75 114 GLY A C 1
ATOM 901 O O . GLY A 1 114 ? -2.125 6.217 -20.338 1.00 94.75 114 GLY A O 1
ATOM 902 N N . GLU A 1 115 ? -0.491 5.269 -21.554 1.00 96.62 115 GLU A N 1
ATOM 903 C CA . GLU A 1 115 ? -1.202 4.006 -21.761 1.00 96.62 115 GLU A CA 1
ATOM 904 C C . GLU A 1 115 ? -1.440 3.313 -20.415 1.00 96.62 115 GLU A C 1
ATOM 906 O O . GLU A 1 115 ? -0.572 3.336 -19.543 1.00 96.62 115 GLU A O 1
ATOM 911 N N . HIS A 1 116 ? -2.621 2.726 -20.215 1.00 97.31 116 HIS A N 1
ATOM 912 C CA . HIS A 1 116 ? -3.007 2.031 -18.975 1.00 97.31 116 HIS A CA 1
ATOM 913 C C . HIS A 1 116 ? -3.018 2.870 -17.684 1.00 97.31 116 HIS A C 1
ATOM 915 O O . HIS A 1 116 ? -3.438 2.357 -16.649 1.00 97.31 116 HIS A O 1
ATOM 921 N N . LEU A 1 117 ? -2.596 4.137 -17.711 1.00 95.88 117 LEU A N 1
ATOM 922 C CA . LEU A 1 117 ? -2.575 5.010 -16.541 1.00 95.88 117 LEU A CA 1
ATOM 923 C C . LEU A 1 117 ? -4.005 5.384 -16.130 1.00 95.88 117 LEU A C 1
ATOM 925 O O . LEU A 1 117 ? -4.770 5.923 -16.931 1.00 95.88 117 LEU A O 1
ATOM 929 N N . THR A 1 118 ? -4.352 5.181 -14.860 1.00 93.88 118 THR A N 1
ATOM 930 C CA . THR A 1 118 ? -5.567 5.759 -14.277 1.00 93.88 118 THR A CA 1
ATOM 931 C C . THR A 1 118 ? -5.428 7.282 -14.257 1.00 93.88 118 THR A C 1
ATOM 933 O O . THR A 1 118 ? -4.559 7.830 -13.577 1.00 93.88 118 THR A O 1
ATOM 936 N N . THR A 1 119 ? -6.284 7.985 -15.004 1.00 90.38 119 THR A N 1
ATOM 937 C CA . THR A 1 119 ? -6.208 9.449 -15.143 1.00 90.38 119 THR A CA 1
ATOM 938 C C . THR A 1 119 ? -7.088 10.228 -14.171 1.00 90.38 119 THR A C 1
ATOM 940 O O . THR A 1 119 ? -6.904 11.437 -14.056 1.00 90.38 119 THR A O 1
ATOM 943 N N . GLY A 1 120 ? -7.989 9.564 -13.441 1.00 89.25 120 GLY A N 1
ATOM 944 C CA . GLY A 1 120 ? -8.843 10.204 -12.441 1.00 89.25 120 GLY A CA 1
ATOM 945 C C . GLY A 1 120 ? -8.067 10.811 -11.267 1.00 89.25 120 GLY A C 1
ATOM 946 O O . GLY A 1 120 ? -6.947 10.409 -10.956 1.00 89.25 120 GLY A O 1
ATOM 947 N N . ASP A 1 121 ? -8.694 11.761 -10.575 1.00 91.00 121 ASP A N 1
ATOM 948 C CA . ASP A 1 121 ? -8.110 12.442 -9.408 1.00 91.00 121 ASP A CA 1
ATOM 949 C C . ASP A 1 121 ? -8.245 11.638 -8.106 1.00 91.00 121 ASP A C 1
ATOM 951 O O . ASP A 1 121 ? -7.900 12.120 -7.027 1.00 91.00 121 ASP A O 1
ATOM 955 N N . THR A 1 122 ? -8.789 10.424 -8.169 1.00 92.38 122 THR A N 1
ATOM 956 C CA . THR A 1 122 ? -9.030 9.582 -6.996 1.00 92.38 122 THR A CA 1
ATOM 957 C C . THR A 1 122 ? -8.577 8.159 -7.268 1.00 92.38 122 THR A C 1
ATOM 959 O O . THR A 1 122 ? -9.045 7.521 -8.210 1.00 92.38 122 THR A O 1
ATOM 962 N N . LEU A 1 123 ? -7.685 7.667 -6.413 1.00 94.06 123 LEU A N 1
ATOM 963 C CA . LEU A 1 123 ? -7.293 6.265 -6.348 1.00 94.06 123 LEU A CA 1
ATOM 964 C C . LEU A 1 123 ? -8.218 5.548 -5.367 1.00 94.06 123 LEU A C 1
ATOM 966 O O . LEU A 1 123 ? -8.476 6.062 -4.278 1.00 94.06 123 LEU A O 1
ATOM 970 N N . ARG A 1 124 ? -8.691 4.351 -5.725 1.00 95.31 124 ARG A N 1
ATOM 971 C CA . ARG A 1 124 ? -9.613 3.535 -4.905 1.00 95.31 124 ARG A CA 1
ATOM 972 C C . ARG A 1 124 ? -8.876 2.692 -3.856 1.00 95.31 124 ARG A C 1
ATOM 974 O O . ARG A 1 124 ? -9.175 1.515 -3.671 1.00 95.31 124 ARG A O 1
ATOM 981 N N . PHE A 1 125 ? -7.839 3.276 -3.268 1.00 97.06 125 PHE A N 1
ATOM 982 C CA . PHE A 1 125 ? -7.071 2.718 -2.164 1.00 97.06 125 PHE A CA 1
ATOM 983 C C . PHE A 1 125 ? -6.336 3.836 -1.417 1.00 97.06 125 PHE A C 1
ATOM 985 O O . PHE A 1 125 ? -6.117 4.931 -1.946 1.00 97.06 125 PHE A O 1
ATOM 992 N N . MET A 1 126 ? -5.883 3.532 -0.205 1.00 97.19 126 MET A N 1
ATOM 993 C CA . MET A 1 126 ? -4.863 4.298 0.509 1.00 97.19 126 MET A CA 1
ATOM 994 C C . MET A 1 126 ? -3.628 3.436 0.750 1.00 97.19 126 MET A C 1
ATOM 996 O O . MET A 1 126 ? -3.724 2.241 1.015 1.00 97.19 126 MET A O 1
ATOM 1000 N N . MET A 1 127 ? -2.446 4.047 0.678 1.00 96.19 127 MET A N 1
ATOM 1001 C CA . MET A 1 127 ? -1.227 3.413 1.183 1.00 96.19 127 MET A CA 1
ATOM 1002 C C . MET A 1 127 ? -1.351 3.302 2.704 1.00 96.19 127 MET A C 1
ATOM 1004 O O . MET A 1 127 ? -1.638 4.292 3.374 1.00 96.19 127 MET A O 1
ATOM 1008 N N . THR A 1 128 ? -1.204 2.103 3.253 1.00 97.62 128 THR A N 1
ATOM 1009 C CA . THR A 1 128 ? -1.453 1.824 4.672 1.00 97.62 128 THR A CA 1
ATOM 1010 C C . THR A 1 128 ? -0.449 0.800 5.175 1.00 97.62 128 THR A C 1
ATOM 1012 O O . THR A 1 128 ? -0.233 -0.223 4.537 1.00 97.62 128 THR A O 1
ATOM 1015 N N . GLN A 1 129 ? 0.157 1.078 6.322 1.00 97.62 129 GLN A N 1
ATOM 1016 C CA . GLN A 1 129 ? 0.971 0.135 7.085 1.00 97.62 129 GLN A CA 1
ATOM 1017 C C . GLN A 1 129 ? 0.458 0.010 8.519 1.00 97.62 129 GLN A C 1
ATOM 1019 O O . GLN A 1 129 ? 0.420 -1.093 9.046 1.00 97.62 129 GLN A O 1
ATOM 1024 N N . HIS A 1 130 ? 0.019 1.110 9.132 1.00 98.19 130 HIS A N 1
ATOM 1025 C CA . HIS A 1 130 ? -0.535 1.093 10.483 1.00 98.19 130 HIS A CA 1
ATOM 1026 C C . HIS A 1 130 ? -2.037 1.347 10.435 1.00 98.19 130 HIS A C 1
ATOM 1028 O O . HIS A 1 130 ? -2.481 2.270 9.748 1.00 98.19 130 HIS A O 1
ATOM 1034 N N . VAL A 1 131 ? -2.802 0.574 11.201 1.00 98.50 131 VAL A N 1
ATOM 1035 C CA . VAL A 1 131 ? -4.238 0.776 11.429 1.00 98.50 131 VAL A CA 1
ATOM 1036 C C . VAL A 1 131 ? -4.465 0.910 12.924 1.00 98.50 131 VAL A C 1
ATOM 1038 O O . VAL A 1 131 ? -4.072 0.034 13.688 1.00 98.50 131 VAL A O 1
ATOM 1041 N N . ARG A 1 132 ? -5.102 1.998 13.351 1.00 98.56 132 ARG A N 1
ATOM 1042 C CA . ARG A 1 132 ? -5.395 2.265 14.758 1.00 98.56 132 ARG A CA 1
ATOM 1043 C C . ARG A 1 132 ? -6.895 2.365 14.980 1.00 98.56 132 ARG A C 1
ATOM 1045 O O . ARG A 1 132 ? -7.551 3.221 14.388 1.00 98.56 132 ARG A O 1
ATOM 1052 N N . PHE A 1 133 ? -7.404 1.525 15.869 1.00 98.69 133 PHE A N 1
ATOM 1053 C CA . PHE A 1 133 ? -8.753 1.614 16.412 1.00 98.69 133 PHE A CA 1
ATOM 1054 C C . PHE A 1 133 ? -8.706 2.338 17.761 1.00 98.69 133 PHE A C 1
ATOM 1056 O O . PHE A 1 133 ? -7.826 2.060 18.576 1.00 98.69 133 PHE A O 1
ATOM 1063 N N . VAL A 1 134 ? -9.636 3.265 17.988 1.00 98.56 134 VAL A N 1
ATOM 1064 C CA . VAL A 1 134 ? -9.738 4.057 19.221 1.00 98.56 134 VAL A CA 1
ATOM 1065 C C . VAL A 1 134 ? -11.190 4.062 19.683 1.00 98.56 134 VAL A C 1
ATOM 1067 O O . VAL A 1 134 ? -12.055 4.524 18.938 1.00 98.56 134 VAL A O 1
ATOM 1070 N N . ALA A 1 135 ? -11.459 3.584 20.897 1.00 98.19 135 ALA A N 1
ATOM 1071 C CA . ALA A 1 135 ? -12.760 3.762 21.529 1.00 98.19 135 ALA A CA 1
ATOM 1072 C C . ALA A 1 135 ? -12.932 5.226 21.964 1.00 98.19 135 ALA A C 1
ATOM 1074 O O . ALA A 1 135 ? -12.008 5.857 22.468 1.00 98.19 135 ALA A O 1
ATOM 1075 N N . GLU A 1 136 ? -14.123 5.777 21.752 1.00 97.31 136 GLU A N 1
ATOM 1076 C CA . GLU A 1 136 ? -14.429 7.194 22.009 1.00 97.31 136 GLU A CA 1
ATOM 1077 C C . GLU A 1 136 ? -15.388 7.369 23.204 1.00 97.31 136 GLU A C 1
ATOM 1079 O O . GLU A 1 136 ? -15.730 8.490 23.577 1.00 97.31 136 GLU A O 1
ATOM 1084 N N . GLU A 1 137 ? -15.831 6.265 23.812 1.00 95.94 137 GLU A N 1
ATOM 1085 C CA . GLU A 1 137 ? -16.733 6.231 24.963 1.00 95.94 137 GLU A CA 1
ATOM 1086 C C . GLU A 1 137 ? -16.367 5.075 25.902 1.00 95.94 137 GLU A C 1
ATOM 1088 O O . GLU A 1 137 ? -15.867 4.036 25.468 1.00 95.94 137 GLU A O 1
ATOM 1093 N N . TYR A 1 138 ? -16.643 5.251 27.196 1.00 97.44 138 TYR A N 1
ATOM 1094 C CA . TYR A 1 138 ? -16.517 4.186 28.185 1.00 97.44 138 TYR A CA 1
ATOM 1095 C C . TYR A 1 138 ? -17.653 3.166 28.032 1.00 97.44 138 TYR A C 1
ATOM 1097 O O . TYR A 1 138 ? -18.815 3.473 28.296 1.00 97.44 138 TYR A O 1
ATOM 1105 N N . GLN A 1 139 ? -17.306 1.939 27.649 1.00 96.56 139 GLN A N 1
ATOM 1106 C CA . GLN A 1 139 ? -18.237 0.821 27.480 1.00 96.56 139 GLN A CA 1
ATOM 1107 C C . GLN A 1 139 ? -17.551 -0.481 27.944 1.00 96.56 139 GLN A C 1
ATOM 1109 O O . GLN A 1 139 ? -16.891 -1.144 27.150 1.00 96.56 139 GLN A O 1
ATOM 1114 N N . PRO A 1 140 ? -17.655 -0.860 29.230 1.00 94.12 140 PRO A N 1
ATOM 1115 C CA . PRO A 1 140 ? -16.799 -1.886 29.846 1.00 94.12 140 PRO A CA 1
ATOM 1116 C C . PRO A 1 140 ? -16.994 -3.302 29.289 1.00 94.12 140 PRO A C 1
ATOM 1118 O O . PRO A 1 140 ? -16.114 -4.145 29.428 1.00 94.12 140 PRO A O 1
ATOM 1121 N N . ASN A 1 141 ? -18.126 -3.573 28.640 1.00 94.88 141 ASN A N 1
ATOM 1122 C CA . ASN A 1 141 ? -18.406 -4.841 27.968 1.00 94.88 141 ASN A CA 1
ATOM 1123 C C . ASN A 1 141 ? -18.143 -4.798 26.451 1.00 94.88 141 ASN A C 1
ATOM 1125 O O . ASN A 1 141 ? -18.569 -5.712 25.750 1.00 94.88 141 ASN A O 1
ATOM 1129 N N . ALA A 1 142 ? -17.503 -3.745 25.932 1.00 97.00 142 ALA A N 1
ATOM 1130 C CA . ALA A 1 142 ? -17.195 -3.636 24.513 1.00 97.00 142 ALA A CA 1
ATOM 1131 C C . ALA A 1 142 ? -15.966 -4.458 24.124 1.00 97.00 142 ALA A C 1
ATOM 1133 O O . ALA A 1 142 ? -14.955 -4.447 24.825 1.00 97.00 142 ALA A O 1
ATOM 1134 N N . ALA A 1 143 ? -16.026 -5.117 22.971 1.00 97.88 143 ALA A N 1
ATOM 1135 C CA . ALA A 1 143 ? -14.927 -5.925 22.464 1.00 97.88 143 ALA A CA 1
ATOM 1136 C C . ALA A 1 143 ? -14.808 -5.839 20.942 1.00 97.88 143 ALA A C 1
ATOM 1138 O O . ALA A 1 143 ? -15.803 -5.642 20.252 1.00 97.88 143 ALA A O 1
ATOM 1139 N N . LEU A 1 144 ? -13.597 -6.025 20.413 1.00 98.50 144 LEU A N 1
ATOM 1140 C CA . LEU A 1 144 ? -13.309 -6.087 18.977 1.00 98.50 144 LEU A CA 1
ATOM 1141 C C . LEU A 1 144 ? -12.680 -7.442 18.655 1.00 98.50 144 LEU A C 1
ATOM 1143 O O . LEU A 1 144 ? -11.635 -7.783 19.210 1.00 98.50 144 LEU A O 1
ATOM 1147 N N . ALA A 1 145 ? -13.3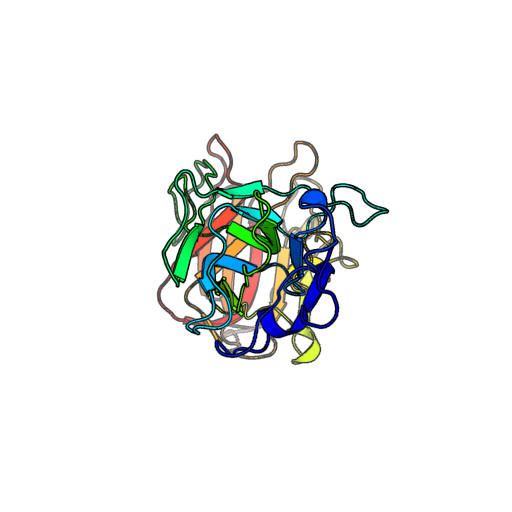09 -8.200 17.758 1.00 98.25 145 ALA A N 1
ATOM 1148 C CA . ALA A 1 145 ? -12.815 -9.512 17.363 1.00 98.25 145 ALA A CA 1
ATOM 1149 C C . ALA A 1 145 ? -11.677 -9.385 16.356 1.00 98.25 145 ALA A C 1
ATOM 1151 O O . ALA A 1 145 ? -10.648 -10.020 16.536 1.00 98.25 145 ALA A O 1
ATOM 1152 N N . GLN A 1 146 ? -11.842 -8.558 15.314 1.00 98.12 146 GLN A N 1
ATOM 1153 C CA . GLN A 1 146 ? -10.847 -8.446 14.246 1.00 98.12 146 GLN A CA 1
ATOM 1154 C C . GLN A 1 146 ? -10.752 -7.066 13.604 1.00 98.12 146 GLN A C 1
ATOM 1156 O O . GLN A 1 146 ? -11.729 -6.318 13.516 1.00 98.12 146 GLN A O 1
ATOM 1161 N N . ILE A 1 147 ? -9.562 -6.797 13.065 1.00 98.44 147 ILE A N 1
ATOM 1162 C CA . ILE A 1 147 ? -9.308 -5.754 12.072 1.00 98.44 147 ILE A CA 1
ATOM 1163 C C . ILE A 1 147 ? -8.753 -6.440 10.824 1.00 98.44 147 ILE A C 1
ATOM 1165 O O . ILE A 1 147 ? -7.623 -6.927 10.825 1.00 98.44 147 ILE A O 1
ATOM 1169 N N . GLU A 1 148 ? -9.526 -6.437 9.742 1.00 98.19 148 GLU A N 1
ATOM 1170 C CA . GLU A 1 148 ? -9.079 -6.913 8.436 1.00 98.19 148 GLU A CA 1
ATOM 1171 C C . GLU A 1 148 ? -8.675 -5.735 7.543 1.00 98.19 148 GLU A C 1
ATOM 1173 O O . GLU A 1 148 ? -9.377 -4.722 7.447 1.00 98.19 148 GLU A O 1
ATOM 1178 N N . VAL A 1 149 ? -7.556 -5.894 6.834 1.00 98.12 149 VAL A N 1
ATOM 1179 C CA . VAL A 1 149 ? -7.103 -4.960 5.797 1.00 98.12 149 VAL A CA 1
ATOM 1180 C C . VAL A 1 149 ? -7.182 -5.655 4.450 1.00 98.12 149 VAL A C 1
ATOM 1182 O O . VAL A 1 149 ? -6.406 -6.562 4.155 1.00 98.12 149 VAL A O 1
ATOM 1185 N N . ILE A 1 150 ? -8.115 -5.212 3.613 1.00 97.81 150 ILE A N 1
ATOM 1186 C CA . ILE A 1 150 ? -8.312 -5.761 2.277 1.00 97.81 150 ILE A CA 1
ATOM 1187 C C . ILE A 1 150 ? -7.481 -4.923 1.307 1.00 97.81 150 ILE A C 1
ATOM 1189 O O . ILE A 1 150 ? -7.794 -3.758 1.048 1.00 97.81 150 ILE A O 1
ATOM 1193 N N . ALA A 1 151 ? -6.407 -5.508 0.780 1.00 96.94 151 ALA A N 1
ATOM 1194 C CA . ALA A 1 151 ? -5.514 -4.854 -0.172 1.00 96.94 151 ALA A CA 1
ATOM 1195 C C . ALA A 1 151 ? -6.027 -4.928 -1.622 1.00 96.94 151 ALA A C 1
ATOM 1197 O O . ALA A 1 151 ? -6.923 -5.706 -1.949 1.00 96.94 151 ALA A O 1
ATOM 1198 N N . VAL A 1 152 ? -5.441 -4.123 -2.515 1.00 94.88 152 VAL A N 1
ATOM 1199 C CA . VAL A 1 152 ? -5.698 -4.200 -3.962 1.00 94.88 152 VAL A CA 1
ATOM 1200 C C . VAL A 1 152 ? -5.309 -5.573 -4.524 1.00 94.88 152 VAL A C 1
ATOM 1202 O O . VAL A 1 152 ? -6.018 -6.091 -5.384 1.00 94.88 152 VAL A O 1
ATOM 1205 N N . GLY A 1 153 ? -4.227 -6.147 -3.997 1.00 92.88 153 GLY A N 1
ATOM 1206 C CA . GLY A 1 153 ? -3.679 -7.457 -4.325 1.00 92.88 153 GLY A CA 1
ATOM 1207 C C . GLY A 1 153 ? -2.326 -7.659 -3.636 1.00 92.88 153 GLY A C 1
ATOM 1208 O O . GLY A 1 153 ? -1.879 -6.804 -2.864 1.00 92.88 153 GLY A O 1
ATOM 1209 N N . ASP A 1 154 ? -1.666 -8.775 -3.934 1.00 92.19 154 ASP A N 1
ATOM 1210 C CA . ASP A 1 154 ? -0.313 -9.047 -3.450 1.00 92.19 154 ASP A CA 1
ATOM 1211 C C . ASP A 1 154 ? 0.736 -8.286 -4.266 1.00 92.19 154 ASP A C 1
ATOM 1213 O O . ASP A 1 154 ? 0.686 -8.227 -5.495 1.00 92.19 154 ASP A O 1
ATOM 1217 N N . ASN A 1 155 ? 1.736 -7.726 -3.585 1.00 94.06 155 ASN A N 1
ATOM 1218 C CA . ASN A 1 155 ? 2.828 -7.029 -4.252 1.00 94.06 155 ASN A CA 1
ATOM 1219 C C . ASN A 1 155 ? 3.939 -8.016 -4.659 1.00 94.06 155 ASN A C 1
ATOM 1221 O O . ASN A 1 155 ? 4.732 -8.462 -3.827 1.00 94.06 155 ASN A O 1
ATOM 1225 N N . ALA A 1 156 ? 4.018 -8.308 -5.960 1.00 95.12 156 ALA A N 1
ATOM 1226 C CA . ALA A 1 156 ? 4.956 -9.270 -6.543 1.00 95.12 156 ALA A CA 1
ATOM 1227 C C . ALA A 1 156 ? 6.445 -8.889 -6.405 1.00 95.12 156 ALA A C 1
ATOM 1229 O O . ALA A 1 156 ? 7.310 -9.766 -6.510 1.00 95.12 156 ALA A O 1
ATOM 1230 N N . VAL A 1 157 ? 6.777 -7.613 -6.159 1.00 95.12 157 VAL A N 1
ATOM 1231 C CA . VAL A 1 157 ? 8.184 -7.194 -6.019 1.00 95.12 157 VAL A CA 1
ATOM 1232 C C . VAL A 1 157 ? 8.748 -7.444 -4.617 1.00 95.12 157 VAL A C 1
ATOM 1234 O O . VAL A 1 157 ? 9.966 -7.544 -4.459 1.00 95.12 157 VAL A O 1
ATOM 1237 N N . LEU A 1 158 ? 7.884 -7.611 -3.609 1.00 93.81 158 LEU A N 1
ATOM 1238 C CA . LEU A 1 158 ? 8.300 -7.841 -2.224 1.00 93.81 158 LEU A CA 1
ATOM 1239 C C . LEU A 1 158 ? 8.969 -9.206 -2.060 1.00 93.81 158 LEU A C 1
ATOM 1241 O O . LEU A 1 158 ? 8.468 -10.222 -2.547 1.00 93.81 158 LEU A O 1
ATOM 1245 N N . GLY A 1 159 ? 10.103 -9.245 -1.359 1.00 93.00 159 GLY A N 1
ATOM 1246 C CA . GLY A 1 159 ? 10.888 -10.473 -1.187 1.00 93.00 159 GLY A CA 1
ATOM 1247 C C . GLY A 1 159 ? 11.519 -10.984 -2.489 1.00 93.00 159 GLY A C 1
ATOM 1248 O O . GLY A 1 159 ? 11.850 -12.162 -2.588 1.00 93.00 159 GLY A O 1
ATOM 1249 N N . SER A 1 160 ? 11.650 -10.132 -3.513 1.00 95.44 160 SER A N 1
ATOM 1250 C CA . SER A 1 160 ? 12.287 -10.486 -4.793 1.00 95.44 160 SER A CA 1
ATOM 1251 C C . SER A 1 160 ? 13.715 -10.996 -4.605 1.00 95.44 160 SER A C 1
ATOM 1253 O O . SER A 1 160 ? 14.083 -11.997 -5.215 1.00 95.44 160 SER A O 1
ATOM 1255 N N . VAL A 1 161 ? 14.484 -10.364 -3.715 1.00 94.62 161 VAL A N 1
ATOM 1256 C CA . VAL A 1 161 ? 15.862 -10.759 -3.380 1.00 94.62 161 VAL A CA 1
ATOM 1257 C C . VAL A 1 161 ? 15.912 -12.167 -2.784 1.00 94.62 161 VAL A C 1
ATOM 1259 O O . VAL A 1 161 ? 16.663 -13.009 -3.271 1.00 94.62 161 VAL A O 1
ATOM 1262 N N . ASP A 1 162 ? 15.064 -12.462 -1.796 1.00 95.06 162 ASP A N 1
ATOM 1263 C CA . ASP A 1 162 ? 15.007 -13.786 -1.153 1.00 95.06 162 ASP A CA 1
ATOM 1264 C C . ASP A 1 162 ? 14.625 -14.894 -2.142 1.00 95.06 162 ASP A C 1
ATOM 1266 O O . ASP A 1 162 ? 15.013 -16.052 -1.992 1.00 95.06 162 ASP A O 1
ATOM 1270 N N . ARG A 1 163 ? 13.884 -14.530 -3.193 1.00 95.62 163 ARG A N 1
ATOM 1271 C CA . ARG A 1 163 ? 13.465 -15.426 -4.277 1.00 95.62 163 ARG A CA 1
ATOM 1272 C C . ARG A 1 163 ? 14.512 -15.556 -5.392 1.00 95.62 163 ARG A C 1
ATOM 1274 O O . ARG A 1 163 ? 14.235 -16.191 -6.404 1.00 95.62 163 ARG A O 1
ATOM 1281 N N . GLY A 1 164 ? 15.708 -14.990 -5.218 1.00 96.25 164 GLY A N 1
ATOM 1282 C CA . GLY A 1 164 ? 16.809 -15.051 -6.185 1.00 96.25 164 GLY A CA 1
ATOM 1283 C C . GLY A 1 164 ? 16.726 -14.019 -7.313 1.00 96.25 164 GLY A C 1
ATOM 1284 O O . GLY A 1 164 ? 17.492 -14.101 -8.271 1.00 96.25 164 GLY A O 1
ATOM 1285 N N . GLY A 1 165 ? 15.794 -13.069 -7.215 1.00 96.81 165 GLY A N 1
ATOM 1286 C CA . GLY A 1 165 ? 15.750 -11.871 -8.043 1.00 96.81 165 GLY A CA 1
ATOM 1287 C C . GLY A 1 165 ? 16.571 -10.734 -7.433 1.00 96.81 165 GLY A C 1
ATOM 1288 O O . GLY A 1 165 ? 17.542 -10.950 -6.708 1.00 96.81 165 GLY A O 1
ATOM 1289 N N . GLY A 1 166 ? 16.171 -9.497 -7.711 1.00 95.62 166 GLY A N 1
ATOM 1290 C CA . GLY A 1 166 ? 16.825 -8.317 -7.163 1.00 95.62 166 GLY A CA 1
ATOM 1291 C C . GLY A 1 166 ? 16.500 -7.046 -7.927 1.00 95.62 166 GLY A C 1
ATOM 1292 O O . GLY A 1 166 ? 15.629 -7.010 -8.791 1.00 95.62 166 GLY A O 1
ATOM 1293 N N . VAL A 1 167 ? 17.225 -5.984 -7.605 1.00 96.44 167 VAL A N 1
ATOM 1294 C CA . VAL A 1 167 ? 17.063 -4.678 -8.236 1.00 96.44 167 VAL A CA 1
ATOM 1295 C C . VAL A 1 167 ? 18.427 -4.120 -8.606 1.00 96.44 167 VAL A C 1
ATOM 1297 O O . VAL A 1 167 ? 19.388 -4.203 -7.841 1.00 96.44 167 VAL A O 1
ATOM 1300 N N . ARG A 1 168 ? 18.513 -3.556 -9.805 1.00 94.94 168 ARG A N 1
ATOM 1301 C CA . ARG A 1 168 ? 19.696 -2.853 -10.304 1.00 94.94 168 ARG A CA 1
ATOM 1302 C C . ARG A 1 168 ? 19.275 -1.517 -10.896 1.00 94.94 168 ARG A C 1
ATOM 1304 O O . ARG A 1 168 ? 18.148 -1.367 -11.353 1.00 94.94 168 ARG A O 1
ATOM 1311 N N . GLY A 1 169 ? 20.178 -0.552 -10.924 1.00 93.38 169 GLY A N 1
ATOM 1312 C CA . GLY A 1 169 ? 19.895 0.773 -11.463 1.00 93.38 169 GLY A CA 1
ATOM 1313 C C . GLY A 1 169 ? 21.169 1.525 -11.790 1.00 93.38 169 GLY A C 1
ATOM 1314 O O . GLY A 1 169 ? 22.270 1.054 -11.503 1.00 93.38 169 GLY A O 1
ATOM 1315 N N . GLY A 1 170 ? 21.013 2.679 -12.431 1.00 90.44 170 GLY A N 1
ATOM 1316 C CA . GLY A 1 170 ? 22.152 3.443 -12.940 1.00 90.44 170 GLY A CA 1
ATOM 1317 C C . GLY A 1 170 ? 22.748 4.450 -11.960 1.00 90.44 170 GLY A C 1
ATOM 1318 O O . GLY A 1 170 ? 23.872 4.897 -12.163 1.00 90.44 170 GLY A O 1
ATOM 1319 N N . THR A 1 171 ? 22.011 4.831 -10.919 1.00 89.75 171 THR A N 1
ATOM 1320 C CA . THR A 1 171 ? 22.461 5.771 -9.885 1.00 89.75 171 THR A CA 1
ATOM 1321 C C . THR A 1 171 ? 21.983 5.316 -8.514 1.00 89.75 171 THR A C 1
ATOM 1323 O O . THR A 1 171 ? 21.235 4.345 -8.426 1.00 89.75 171 THR A O 1
ATOM 1326 N N . ASP A 1 172 ? 22.443 5.991 -7.459 1.00 89.75 172 ASP A N 1
ATOM 1327 C CA . ASP A 1 172 ? 22.048 5.748 -6.065 1.00 89.75 172 ASP A CA 1
ATOM 1328 C C . ASP A 1 172 ? 22.012 4.249 -5.701 1.00 89.75 172 ASP A C 1
ATOM 1330 O O . ASP A 1 172 ? 21.076 3.724 -5.099 1.00 89.75 172 ASP A O 1
ATOM 1334 N N . THR A 1 173 ? 23.045 3.525 -6.147 1.00 91.75 173 THR A N 1
ATOM 1335 C CA . THR A 1 173 ? 23.063 2.057 -6.153 1.00 91.75 173 THR A CA 1
ATOM 1336 C C . THR A 1 173 ? 23.019 1.455 -4.751 1.00 91.75 173 THR A C 1
ATOM 1338 O O . THR A 1 173 ? 22.615 0.309 -4.592 1.00 91.75 173 THR A O 1
ATOM 1341 N N . GLY A 1 174 ? 23.412 2.225 -3.731 1.00 92.00 174 GLY A N 1
ATOM 1342 C CA . GLY A 1 174 ? 23.308 1.828 -2.327 1.00 92.00 174 GLY A CA 1
ATOM 1343 C C . GLY A 1 174 ? 21.873 1.797 -1.792 1.00 92.00 174 GLY A C 1
ATOM 1344 O O . GLY A 1 174 ? 21.627 1.097 -0.817 1.00 92.00 174 GLY A O 1
ATOM 1345 N N . ASN A 1 175 ? 20.929 2.497 -2.433 1.00 92.56 175 ASN A N 1
ATOM 1346 C CA . ASN A 1 175 ? 19.541 2.630 -1.973 1.00 92.56 175 ASN A CA 1
ATOM 1347 C C . ASN A 1 175 ? 18.516 1.942 -2.893 1.00 92.56 175 ASN A C 1
ATOM 1349 O O . ASN A 1 175 ? 17.312 2.113 -2.716 1.00 92.56 175 ASN A O 1
ATOM 1353 N N . LEU A 1 176 ? 18.962 1.142 -3.869 1.00 93.31 176 LEU A N 1
ATOM 1354 C CA . LEU A 1 176 ? 18.072 0.466 -4.825 1.00 93.31 176 LEU A CA 1
ATOM 1355 C C . LEU A 1 176 ? 17.039 -0.447 -4.154 1.00 93.31 176 LEU A C 1
ATOM 1357 O O . LEU A 1 176 ? 15.924 -0.569 -4.654 1.00 93.31 176 LEU A O 1
ATOM 1361 N N . LEU A 1 177 ? 17.385 -1.059 -3.015 1.00 94.31 177 LEU A N 1
ATOM 1362 C CA . LEU A 1 177 ? 16.469 -1.934 -2.276 1.00 94.31 177 LEU A CA 1
ATOM 1363 C C . LEU A 1 177 ? 15.198 -1.213 -1.804 1.00 94.31 177 LEU A C 1
ATOM 1365 O O . LEU A 1 177 ? 14.156 -1.859 -1.747 1.00 94.31 177 LEU A O 1
ATOM 1369 N N . GLY A 1 178 ? 15.241 0.113 -1.614 1.00 92.75 178 GLY A N 1
ATOM 1370 C CA . GLY A 1 178 ? 14.062 0.929 -1.289 1.00 92.75 178 GLY A CA 1
ATOM 1371 C C . GLY A 1 178 ? 12.964 0.924 -2.361 1.00 92.75 178 GLY A C 1
ATOM 1372 O O . GLY A 1 178 ? 11.880 1.454 -2.153 1.00 92.75 178 GLY A O 1
ATOM 1373 N N . ILE A 1 179 ? 13.223 0.350 -3.540 1.00 93.31 179 ILE A N 1
ATOM 1374 C CA . ILE A 1 179 ? 12.210 0.149 -4.587 1.00 93.31 179 ILE A CA 1
ATOM 1375 C C . ILE A 1 179 ? 11.341 -1.089 -4.294 1.00 93.31 179 ILE A C 1
ATOM 1377 O O . ILE A 1 179 ? 10.199 -1.158 -4.750 1.00 93.31 179 ILE A O 1
ATOM 1381 N N . VAL A 1 180 ? 11.872 -2.082 -3.571 1.00 94.56 180 VAL A N 1
ATOM 1382 C CA . VAL A 1 180 ? 11.288 -3.435 -3.462 1.00 94.56 180 VAL A CA 1
ATOM 1383 C C . VAL A 1 180 ? 11.135 -3.948 -2.026 1.00 94.56 180 VAL A C 1
ATOM 1385 O O . VAL A 1 180 ? 10.664 -5.069 -1.838 1.00 94.56 180 VAL A O 1
ATOM 1388 N N . ASP A 1 181 ? 11.528 -3.171 -1.017 1.00 93.44 181 ASP A N 1
ATOM 1389 C CA . ASP A 1 181 ? 11.499 -3.575 0.397 1.00 93.44 181 ASP A CA 1
ATOM 1390 C C . ASP A 1 181 ? 10.150 -3.312 1.093 1.00 93.44 181 ASP A C 1
ATOM 1392 O O . ASP A 1 181 ? 9.837 -3.959 2.090 1.00 93.44 181 ASP A O 1
ATOM 1396 N N . GLY A 1 182 ? 9.315 -2.427 0.539 1.00 92.50 182 GLY A N 1
ATOM 1397 C CA . GLY A 1 182 ? 8.003 -2.092 1.096 1.00 92.50 182 GLY A CA 1
ATOM 1398 C C . GLY A 1 182 ? 8.044 -1.130 2.288 1.00 92.50 182 GLY A C 1
ATOM 1399 O O . GLY A 1 182 ? 7.005 -0.948 2.929 1.00 92.50 182 GLY A O 1
ATOM 1400 N N . ASP A 1 183 ? 9.194 -0.507 2.567 1.00 92.62 183 ASP A N 1
ATOM 1401 C CA . ASP A 1 183 ? 9.362 0.508 3.611 1.00 92.62 183 ASP A CA 1
ATOM 1402 C C . ASP A 1 183 ? 9.249 1.915 3.000 1.00 92.62 183 ASP A C 1
ATOM 1404 O O . ASP A 1 183 ? 9.999 2.304 2.110 1.00 92.62 183 ASP A O 1
ATOM 1408 N N . LYS A 1 184 ? 8.308 2.734 3.488 1.00 90.81 184 LYS A N 1
ATOM 1409 C CA . LYS A 1 184 ? 8.147 4.125 3.022 1.00 90.81 184 LYS A CA 1
ATOM 1410 C C . LYS A 1 184 ? 9.280 5.065 3.446 1.00 90.81 184 LYS A C 1
ATOM 1412 O O . LYS A 1 184 ? 9.308 6.210 2.989 1.00 90.81 184 LYS A O 1
ATOM 1417 N N . ASN A 1 185 ? 10.174 4.626 4.327 1.00 90.50 185 ASN A N 1
ATOM 1418 C CA . ASN A 1 185 ? 11.281 5.421 4.850 1.00 90.50 185 ASN A CA 1
ATOM 1419 C C . ASN A 1 185 ? 12.593 5.206 4.079 1.00 90.50 185 ASN A C 1
ATOM 1421 O O . ASN A 1 185 ? 13.528 5.990 4.257 1.00 90.50 185 ASN A O 1
ATOM 1425 N N . THR A 1 186 ? 12.668 4.186 3.225 1.00 90.25 186 THR A N 1
ATOM 1426 C CA . THR A 1 186 ? 13.758 3.965 2.271 1.00 90.25 186 THR A CA 1
ATOM 1427 C C . THR A 1 186 ? 13.290 4.397 0.879 1.00 90.25 186 THR A C 1
ATOM 1429 O O . THR A 1 186 ? 12.114 4.319 0.531 1.00 90.25 186 THR A O 1
ATOM 1432 N N . ALA A 1 187 ? 14.192 4.962 0.078 1.00 88.50 187 ALA A N 1
ATOM 1433 C CA . ALA A 1 187 ? 13.850 5.414 -1.266 1.00 88.50 187 ALA A CA 1
ATOM 1434 C C . ALA A 1 187 ? 15.084 5.433 -2.159 1.00 88.50 187 ALA A C 1
ATOM 1436 O O . ALA A 1 187 ? 16.156 5.870 -1.740 1.00 88.50 187 ALA A O 1
ATOM 1437 N N . TRP A 1 188 ? 14.900 5.035 -3.414 1.00 90.38 188 TRP A N 1
ATOM 1438 C CA . TRP A 1 188 ? 15.875 5.285 -4.464 1.00 90.38 188 TRP A CA 1
ATOM 1439 C C . TRP A 1 188 ? 15.702 6.701 -5.014 1.00 90.38 188 TRP A C 1
ATOM 1441 O O . TRP A 1 188 ? 14.593 7.110 -5.373 1.00 90.38 188 TRP A O 1
ATOM 1451 N N . THR A 1 189 ? 16.791 7.462 -5.075 1.00 85.50 189 THR A N 1
ATOM 1452 C CA . THR A 1 189 ? 16.757 8.877 -5.446 1.00 85.50 189 THR A CA 1
ATOM 1453 C C . THR A 1 189 ? 17.379 9.137 -6.811 1.00 85.50 189 THR A C 1
ATOM 1455 O O . THR A 1 189 ? 18.412 8.587 -7.186 1.00 85.50 189 THR A O 1
ATOM 1458 N N . ILE A 1 190 ? 16.757 10.047 -7.562 1.00 77.81 190 ILE A N 1
ATOM 1459 C CA . ILE A 1 190 ? 17.297 10.561 -8.823 1.00 77.81 190 ILE A CA 1
ATOM 1460 C C . ILE A 1 190 ? 17.768 12.004 -8.645 1.00 77.81 190 ILE A C 1
ATOM 1462 O O . ILE A 1 190 ? 17.154 12.802 -7.933 1.00 77.81 190 ILE A O 1
ATOM 1466 N N . SER A 1 191 ? 18.857 12.374 -9.319 1.00 70.88 191 SER A N 1
ATOM 1467 C CA . SER A 1 191 ? 19.356 13.752 -9.329 1.00 70.88 191 SER A CA 1
ATOM 1468 C C . SER A 1 191 ? 19.831 14.179 -10.719 1.00 70.88 191 SER A C 1
ATOM 1470 O O . SER A 1 191 ? 20.394 13.385 -11.463 1.00 70.88 191 SER A O 1
ATOM 1472 N N . GLY A 1 192 ? 19.601 15.447 -11.075 1.00 66.94 192 GLY A N 1
ATOM 1473 C CA . GLY A 1 192 ? 19.975 16.008 -12.379 1.00 66.94 192 GLY A CA 1
ATOM 1474 C C . GLY A 1 192 ? 18.845 15.968 -13.412 1.00 66.94 192 GLY A C 1
ATOM 1475 O O . GLY A 1 192 ? 17.737 15.529 -13.119 1.00 66.94 192 GLY A O 1
ATOM 1476 N N . THR A 1 193 ? 19.124 16.477 -14.612 1.00 65.75 193 THR A N 1
ATOM 1477 C CA . THR A 1 193 ? 18.156 16.600 -15.722 1.00 65.75 193 THR A CA 1
ATOM 1478 C C . THR A 1 193 ? 18.686 16.044 -17.047 1.00 65.75 193 THR A C 1
ATOM 1480 O O . THR A 1 193 ? 18.034 16.221 -18.072 1.00 65.75 193 THR A O 1
ATOM 1483 N N . ALA A 1 194 ? 19.861 15.409 -17.039 1.00 66.75 194 ALA A N 1
ATOM 1484 C CA . ALA A 1 194 ? 20.523 14.890 -18.234 1.00 66.75 194 ALA A CA 1
ATOM 1485 C C . ALA A 1 194 ? 19.858 13.597 -18.756 1.00 66.75 194 ALA A C 1
ATOM 1487 O O . ALA A 1 194 ? 18.784 13.201 -18.292 1.00 66.75 194 ALA A O 1
ATOM 1488 N N . ASP A 1 195 ? 20.435 12.992 -19.798 1.00 81.31 195 ASP A N 1
ATOM 1489 C CA . ASP A 1 195 ? 19.916 11.768 -20.407 1.00 81.31 195 ASP A CA 1
ATOM 1490 C C . ASP A 1 195 ? 19.880 10.613 -19.395 1.00 81.31 195 ASP A C 1
ATOM 1492 O O . ASP A 1 195 ? 20.675 10.554 -18.452 1.00 81.31 195 ASP A O 1
ATOM 1496 N N . TRP A 1 196 ? 18.927 9.699 -19.571 1.00 85.75 196 TRP A N 1
ATOM 1497 C CA . TRP A 1 196 ? 18.671 8.649 -18.589 1.00 85.75 196 TRP A CA 1
ATOM 1498 C C . TRP A 1 196 ? 19.818 7.639 -18.482 1.00 85.75 196 TRP A C 1
ATOM 1500 O O . TRP A 1 196 ? 19.988 7.057 -17.415 1.00 85.75 196 TRP A O 1
ATOM 1510 N N . ILE A 1 197 ? 20.623 7.458 -19.537 1.00 86.69 197 ILE A N 1
ATOM 1511 C CA . ILE A 1 197 ? 21.756 6.524 -19.544 1.00 86.69 197 ILE A CA 1
ATOM 1512 C C . ILE A 1 197 ? 22.915 7.131 -18.757 1.00 86.69 197 ILE A C 1
ATOM 1514 O O . ILE A 1 197 ? 23.328 6.562 -17.749 1.00 86.69 197 ILE A O 1
ATOM 1518 N N . GLY A 1 198 ? 23.393 8.303 -19.176 1.00 83.56 198 GLY A N 1
ATOM 1519 C CA . GLY A 1 198 ? 24.504 9.012 -18.549 1.00 83.56 198 GLY A CA 1
ATOM 1520 C C . GLY A 1 198 ? 24.211 9.433 -17.111 1.00 83.56 198 GLY A C 1
ATOM 1521 O O . GLY A 1 198 ? 25.110 9.420 -16.275 1.00 83.56 198 GLY A O 1
ATOM 1522 N N . SER A 1 199 ? 22.950 9.748 -16.793 1.00 84.75 199 SER A N 1
ATOM 1523 C CA . SER A 1 199 ? 22.532 10.118 -15.429 1.00 84.75 199 SER A CA 1
ATOM 1524 C C . SER A 1 199 ? 22.104 8.931 -14.568 1.00 84.75 199 SER A C 1
ATOM 1526 O O . SER A 1 199 ? 21.834 9.102 -13.379 1.00 84.75 199 SER A O 1
ATOM 1528 N N . GLY A 1 200 ? 21.970 7.745 -15.162 1.00 88.25 200 GLY A N 1
ATOM 1529 C CA . GLY A 1 200 ? 21.517 6.554 -14.458 1.00 88.25 200 GLY A CA 1
ATOM 1530 C C . GLY A 1 200 ? 20.069 6.613 -13.958 1.00 88.25 200 GLY A C 1
ATOM 1531 O O . GLY A 1 200 ? 19.742 5.954 -12.975 1.00 88.25 200 GLY A O 1
ATOM 1532 N N . HIS A 1 201 ? 19.194 7.398 -14.600 1.00 89.50 201 HIS A N 1
ATOM 1533 C CA . HIS A 1 201 ? 17.778 7.559 -14.220 1.00 89.50 201 HIS A CA 1
ATOM 1534 C C . HIS A 1 201 ? 16.924 6.393 -14.724 1.00 89.50 201 HIS A C 1
ATOM 1536 O O . HIS A 1 201 ? 15.985 6.566 -15.504 1.00 89.50 201 HIS A O 1
ATOM 1542 N N . TRP A 1 202 ? 17.289 5.193 -14.298 1.00 92.88 202 TRP A N 1
ATOM 1543 C CA . TRP A 1 202 ? 16.596 3.955 -14.606 1.00 92.88 202 TRP A CA 1
ATOM 1544 C C . TRP A 1 202 ? 16.823 2.928 -13.500 1.00 92.88 202 TRP A C 1
ATOM 1546 O O . TRP A 1 202 ? 17.853 2.948 -12.818 1.00 92.88 202 TRP A O 1
ATOM 1556 N N . PHE A 1 203 ? 15.883 1.998 -13.389 1.00 95.44 203 PHE A N 1
ATOM 1557 C CA . PHE A 1 203 ? 16.030 0.792 -12.589 1.00 95.44 203 PHE A CA 1
ATOM 1558 C C . PHE A 1 203 ? 15.391 -0.406 -13.293 1.00 95.44 203 PHE A C 1
ATOM 1560 O O . PHE A 1 203 ? 14.473 -0.270 -14.104 1.00 95.44 203 PHE A O 1
ATOM 1567 N N . GLU A 1 204 ? 15.893 -1.589 -12.969 1.00 97.38 204 GLU A N 1
ATOM 1568 C CA . GLU A 1 204 ? 15.341 -2.876 -13.363 1.00 97.38 204 GLU A CA 1
ATOM 1569 C C . GLU A 1 204 ? 15.084 -3.711 -12.113 1.00 97.38 204 GLU A C 1
ATOM 1571 O O . GLU A 1 204 ? 15.966 -3.836 -11.262 1.00 97.38 204 GLU A O 1
ATOM 1576 N N . ILE A 1 205 ? 13.894 -4.293 -12.026 1.00 98.12 205 ILE A N 1
ATOM 1577 C CA . ILE A 1 205 ? 13.508 -5.252 -10.994 1.00 98.12 205 ILE A CA 1
ATOM 1578 C C . ILE A 1 205 ? 13.470 -6.630 -11.651 1.00 98.12 205 ILE A C 1
ATOM 1580 O O . ILE A 1 205 ? 12.717 -6.820 -12.603 1.00 98.12 205 ILE A O 1
ATOM 1584 N N . ASP A 1 206 ? 14.244 -7.582 -11.137 1.00 98.06 206 ASP A N 1
ATOM 1585 C CA . ASP A 1 206 ? 14.000 -9.014 -11.307 1.00 98.06 206 ASP A CA 1
ATOM 1586 C C . ASP A 1 206 ? 13.129 -9.467 -10.141 1.00 98.06 206 ASP A C 1
ATOM 1588 O O . ASP A 1 206 ? 13.576 -9.531 -8.995 1.00 98.06 206 ASP A O 1
ATOM 1592 N N . MET A 1 207 ? 11.877 -9.802 -10.426 1.00 97.88 207 MET A N 1
ATOM 1593 C CA . MET A 1 207 ? 10.973 -10.324 -9.419 1.00 97.88 207 MET A CA 1
ATOM 1594 C C . MET A 1 207 ? 11.363 -11.732 -8.978 1.00 97.88 207 MET A C 1
ATOM 1596 O O . MET A 1 207 ? 10.650 -12.257 -8.163 1.00 97.88 207 MET A O 1
ATOM 1600 N N . GLY A 1 208 ? 12.401 -12.404 -9.477 1.00 97.25 208 GLY A N 1
ATOM 1601 C CA . GLY A 1 208 ? 12.842 -13.739 -9.028 1.00 97.25 208 GLY A CA 1
ATOM 1602 C C . GLY A 1 208 ? 11.946 -14.906 -9.471 1.00 97.25 208 GLY A C 1
ATOM 1603 O O . GLY A 1 208 ? 12.384 -16.050 -9.528 1.00 97.25 208 GLY A O 1
ATOM 1604 N N . ALA A 1 209 ? 10.703 -14.622 -9.857 1.00 96.31 209 ALA A N 1
ATOM 1605 C CA . ALA A 1 209 ? 9.764 -15.561 -10.454 1.00 96.31 209 ALA A CA 1
ATOM 1606 C C . ALA A 1 209 ? 8.880 -14.844 -11.484 1.00 96.31 209 ALA A C 1
ATOM 1608 O O . ALA A 1 209 ? 8.755 -13.619 -11.471 1.00 96.31 209 ALA A O 1
ATOM 1609 N N . THR A 1 210 ? 8.268 -15.617 -12.381 1.00 97.31 210 THR A N 1
ATOM 1610 C CA . THR A 1 210 ? 7.299 -15.097 -13.350 1.00 97.31 210 THR A CA 1
ATOM 1611 C C . THR A 1 210 ? 5.899 -15.114 -12.742 1.00 97.31 210 THR A C 1
ATOM 1613 O O . THR A 1 210 ? 5.407 -16.166 -12.333 1.00 97.31 210 THR A O 1
ATOM 1616 N N . TYR A 1 211 ? 5.245 -13.958 -12.740 1.00 97.00 211 TYR A N 1
ATOM 1617 C CA . TYR A 1 211 ? 3.892 -13.750 -12.237 1.00 97.00 211 TYR A CA 1
ATOM 1618 C C . TYR A 1 211 ? 2.942 -13.377 -13.369 1.00 97.00 211 TYR A C 1
ATOM 1620 O O . TYR A 1 211 ? 3.359 -12.819 -14.384 1.00 97.00 211 TYR A O 1
ATOM 1628 N N . TRP A 1 212 ? 1.655 -13.647 -13.170 1.00 97.44 212 TRP A N 1
ATOM 1629 C CA . TRP A 1 212 ? 0.604 -12.932 -13.885 1.00 97.44 212 TRP A CA 1
ATOM 1630 C C . TRP A 1 212 ? 0.335 -11.631 -13.139 1.00 97.44 212 TRP A C 1
ATOM 1632 O O . TRP A 1 212 ? -0.019 -11.665 -11.964 1.00 97.44 212 TRP A O 1
ATOM 1642 N N . VAL A 1 213 ? 0.540 -10.504 -13.813 1.00 97.00 213 VAL A N 1
ATOM 1643 C CA . VAL A 1 213 ? 0.321 -9.161 -13.270 1.00 97.00 213 VAL A CA 1
ATOM 1644 C C . VAL A 1 213 ? -0.649 -8.407 -14.169 1.00 97.00 213 VAL A C 1
ATOM 1646 O O . VAL A 1 213 ? -0.583 -8.520 -15.392 1.00 97.00 213 VAL A O 1
ATOM 1649 N N . ASP A 1 214 ? -1.552 -7.651 -13.569 1.00 97.00 214 ASP A N 1
ATOM 1650 C CA . ASP A 1 214 ? -2.577 -6.834 -14.234 1.00 97.00 214 ASP A CA 1
ATOM 1651 C C . ASP A 1 214 ? -2.605 -5.387 -13.714 1.00 97.00 214 ASP A C 1
ATOM 1653 O O . ASP A 1 214 ? -3.294 -4.526 -14.268 1.00 97.00 214 ASP A O 1
ATOM 1657 N N . GLN A 1 215 ? -1.807 -5.105 -12.684 1.00 96.56 215 GLN A N 1
ATOM 1658 C CA . GLN A 1 215 ? -1.670 -3.786 -12.104 1.00 96.56 215 GLN A CA 1
ATOM 1659 C C . GLN A 1 215 ? -0.209 -3.456 -11.790 1.00 96.56 215 GLN A C 1
ATOM 1661 O O . GLN A 1 215 ? 0.578 -4.317 -11.391 1.00 96.56 215 GLN A O 1
ATOM 1666 N N . ALA A 1 216 ? 0.153 -2.183 -11.943 1.00 96.12 216 ALA A N 1
ATOM 1667 C CA . ALA A 1 216 ? 1.391 -1.626 -11.414 1.00 96.12 216 ALA A CA 1
ATOM 1668 C C . ALA A 1 216 ? 1.094 -0.332 -10.654 1.00 96.12 216 ALA A C 1
ATOM 1670 O O . ALA A 1 216 ? 0.240 0.457 -11.058 1.00 96.12 216 ALA A O 1
ATOM 1671 N N . PHE A 1 217 ? 1.830 -0.097 -9.572 1.00 95.31 217 PHE A N 1
ATOM 1672 C CA . PHE A 1 217 ? 1.752 1.142 -8.812 1.00 95.31 217 PHE A CA 1
ATOM 1673 C C . PHE A 1 217 ? 3.146 1.725 -8.622 1.00 95.31 217 PHE A C 1
ATOM 1675 O O . PHE A 1 217 ? 4.070 1.029 -8.204 1.00 95.31 217 PHE A O 1
ATOM 1682 N N . TYR A 1 218 ? 3.286 3.012 -8.918 1.00 92.75 218 TYR A N 1
ATOM 1683 C CA . TYR A 1 218 ? 4.521 3.754 -8.724 1.00 92.75 218 TYR A CA 1
ATOM 1684 C C . TYR A 1 218 ? 4.242 5.020 -7.923 1.00 92.75 218 TYR A C 1
ATOM 1686 O O . TYR A 1 218 ? 3.404 5.839 -8.301 1.00 92.75 218 TYR A O 1
ATOM 1694 N N . HIS A 1 219 ? 4.952 5.185 -6.811 1.00 90.62 219 HIS A N 1
ATOM 1695 C CA . HIS A 1 219 ? 4.835 6.351 -5.948 1.00 90.62 219 HIS A CA 1
ATOM 1696 C C . HIS A 1 219 ? 6.167 7.082 -5.857 1.00 90.62 219 HIS A C 1
ATOM 1698 O O . HIS A 1 219 ? 7.211 6.490 -5.597 1.00 90.62 219 HIS A O 1
ATOM 1704 N N . LEU A 1 220 ? 6.095 8.395 -6.023 1.00 85.25 220 LEU A N 1
ATOM 1705 C CA . LEU A 1 220 ? 7.215 9.304 -5.905 1.00 85.25 220 LEU A CA 1
ATOM 1706 C C . LEU A 1 220 ? 7.028 10.205 -4.693 1.00 85.25 220 LEU A C 1
ATOM 1708 O O . LEU A 1 220 ? 6.185 11.105 -4.695 1.00 85.25 220 LEU A O 1
ATOM 1712 N N . SER A 1 221 ? 7.861 10.008 -3.677 1.00 75.94 221 SER A N 1
ATOM 1713 C CA . SER A 1 221 ? 7.939 10.932 -2.551 1.00 75.94 221 SER A CA 1
ATOM 1714 C C . SER A 1 221 ? 8.689 12.211 -2.958 1.00 75.94 221 SER A C 1
ATOM 1716 O O . SER A 1 221 ? 9.595 12.210 -3.795 1.00 75.94 221 SER A O 1
ATOM 1718 N N . ARG A 1 222 ? 8.274 13.362 -2.414 1.00 63.19 222 ARG A N 1
ATOM 1719 C CA . ARG A 1 222 ? 8.847 14.668 -2.778 1.00 63.19 222 ARG A CA 1
ATOM 1720 C C . ARG A 1 222 ? 10.307 14.784 -2.339 1.00 63.19 222 ARG A C 1
ATOM 1722 O O . ARG A 1 222 ? 10.602 14.673 -1.154 1.00 63.19 222 ARG A O 1
ATOM 1729 N N . PHE A 1 223 ? 11.166 15.246 -3.249 1.00 50.34 223 PHE A N 1
ATOM 1730 C CA . PHE A 1 223 ? 12.378 15.976 -2.878 1.00 50.34 223 PHE A CA 1
ATOM 1731 C C . PHE A 1 223 ? 12.539 17.238 -3.738 1.00 50.34 223 PHE A C 1
ATOM 1733 O O . PHE A 1 223 ? 12.730 17.172 -4.947 1.00 50.34 223 PHE A O 1
ATOM 1740 N N . ARG A 1 224 ? 12.434 18.402 -3.080 1.00 45.72 224 ARG A N 1
ATOM 1741 C CA . ARG A 1 224 ? 12.945 19.725 -3.500 1.00 45.72 224 ARG A CA 1
ATOM 1742 C C . ARG A 1 224 ? 12.885 20.020 -5.008 1.00 45.72 224 ARG A C 1
ATOM 1744 O O . ARG A 1 224 ? 13.876 19.838 -5.708 1.00 45.72 224 ARG A O 1
ATOM 1751 N N . SER A 1 225 ? 11.724 20.512 -5.457 1.00 45.47 225 SER A N 1
ATOM 1752 C CA . SER A 1 225 ? 11.462 21.159 -6.763 1.00 45.47 225 SER A CA 1
ATOM 1753 C C . SER A 1 225 ? 11.907 20.423 -8.037 1.00 45.47 225 SER A C 1
ATOM 1755 O O . SER A 1 225 ? 11.798 20.985 -9.125 1.00 45.47 225 SER A O 1
ATOM 1757 N N . ARG A 1 226 ? 12.383 19.179 -7.939 1.00 53.66 226 ARG A N 1
ATOM 1758 C CA . ARG A 1 226 ? 12.780 18.357 -9.079 1.00 53.66 226 ARG A CA 1
ATOM 1759 C C . ARG A 1 226 ? 11.690 17.344 -9.340 1.00 53.66 226 ARG A C 1
ATOM 1761 O O . ARG A 1 226 ? 11.455 16.416 -8.574 1.00 53.66 226 ARG A O 1
ATOM 1768 N N . GLU A 1 227 ? 10.970 17.620 -10.407 1.00 59.78 227 GLU A N 1
ATOM 1769 C CA . GLU A 1 227 ? 9.833 16.837 -10.838 1.00 59.78 227 GLU A CA 1
ATOM 1770 C C . GLU A 1 227 ? 10.346 15.618 -11.617 1.00 59.78 227 GLU A C 1
ATOM 1772 O O . GLU A 1 227 ? 11.319 15.740 -12.367 1.00 59.78 227 GLU A O 1
ATOM 1777 N N . PRO A 1 228 ? 9.714 14.445 -11.457 1.00 58.72 228 PRO A N 1
ATOM 1778 C CA . PRO A 1 228 ? 10.192 13.173 -12.013 1.00 58.72 228 PRO A CA 1
ATOM 1779 C C . PRO A 1 228 ? 10.335 13.169 -13.535 1.00 58.72 228 PRO A C 1
ATOM 1781 O O . PRO A 1 228 ? 11.053 12.342 -14.093 1.00 58.72 228 PRO A O 1
ATOM 1784 N N . GLY A 1 229 ? 9.705 14.138 -14.202 1.00 78.44 229 GLY A N 1
ATOM 1785 C CA . GLY A 1 229 ? 9.630 14.196 -15.647 1.00 78.44 229 GLY A CA 1
ATOM 1786 C C . GLY A 1 229 ? 8.783 13.051 -16.179 1.00 78.44 229 GLY A C 1
ATOM 1787 O O . GLY A 1 229 ? 7.915 12.521 -15.483 1.00 78.44 229 GLY A O 1
ATOM 1788 N N . ASN A 1 230 ? 9.052 12.702 -17.425 1.00 89.00 230 ASN A N 1
ATOM 1789 C CA . ASN A 1 230 ? 8.355 11.651 -18.143 1.00 89.00 230 ASN A CA 1
ATOM 1790 C C . ASN A 1 230 ? 9.111 10.341 -17.938 1.00 89.00 230 ASN A C 1
ATOM 1792 O O . ASN A 1 230 ? 10.299 10.353 -17.604 1.00 89.00 230 ASN A O 1
ATOM 1796 N N . PHE A 1 231 ? 8.451 9.208 -18.122 1.00 91.94 231 PHE A N 1
ATOM 1797 C CA . PHE A 1 231 ? 9.105 7.910 -17.984 1.00 91.94 231 PHE A CA 1
ATOM 1798 C C . PHE A 1 231 ? 8.404 6.846 -18.813 1.00 91.94 231 PHE A C 1
ATOM 1800 O O . PHE A 1 231 ? 7.246 6.991 -19.190 1.00 91.94 231 PHE A O 1
ATOM 1807 N N . GLU A 1 232 ? 9.118 5.763 -19.079 1.00 94.81 232 GLU A N 1
ATOM 1808 C CA . GLU A 1 232 ? 8.573 4.573 -19.717 1.00 94.81 232 GLU A CA 1
ATOM 1809 C C . GLU A 1 232 ? 8.723 3.379 -18.783 1.00 94.81 232 GLU A C 1
ATOM 1811 O O . GLU A 1 232 ? 9.774 3.200 -18.159 1.00 94.81 232 GLU A O 1
ATOM 1816 N N . ILE A 1 233 ? 7.680 2.552 -18.741 1.00 96.62 233 ILE A N 1
ATOM 1817 C CA . ILE A 1 233 ? 7.681 1.240 -18.107 1.00 96.62 233 ILE A CA 1
ATOM 1818 C C . ILE A 1 233 ? 7.632 0.178 -19.203 1.00 96.62 233 ILE A C 1
ATOM 1820 O O . ILE A 1 233 ? 6.793 0.217 -20.104 1.00 96.62 233 ILE A O 1
ATOM 1824 N N . THR A 1 234 ? 8.521 -0.803 -19.094 1.00 97.19 234 THR A N 1
ATOM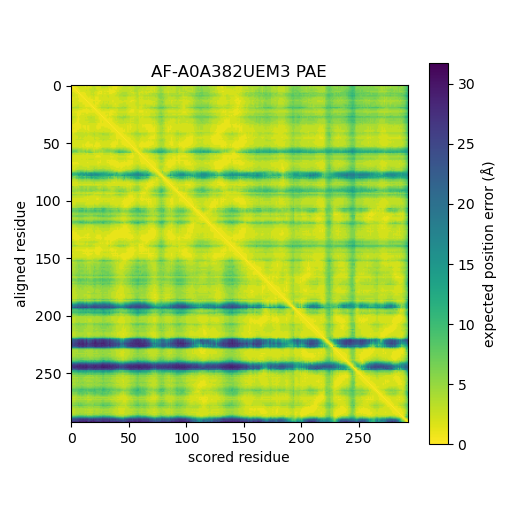 1825 C CA . THR A 1 234 ? 8.528 -2.015 -19.920 1.00 97.19 234 THR A CA 1
ATOM 1826 C C . THR A 1 234 ? 8.596 -3.242 -19.017 1.00 97.19 234 THR A C 1
ATOM 1828 O O . THR A 1 234 ? 9.109 -3.169 -17.899 1.00 97.19 234 THR A O 1
ATOM 1831 N N . THR A 1 235 ? 8.082 -4.375 -19.488 1.00 97.56 235 THR A N 1
ATOM 1832 C CA . THR A 1 235 ? 8.077 -5.640 -18.735 1.00 97.56 235 THR A CA 1
ATOM 1833 C C . THR A 1 235 ? 8.572 -6.787 -19.602 1.00 97.56 235 THR A C 1
ATOM 1835 O O . THR A 1 235 ? 8.421 -6.750 -20.819 1.00 97.56 235 THR A O 1
ATOM 1838 N N . SER A 1 236 ? 9.161 -7.808 -18.990 1.00 97.25 236 SER A N 1
ATOM 1839 C CA . SER A 1 236 ? 9.535 -9.050 -19.670 1.00 97.25 236 SER A CA 1
ATOM 1840 C C . SER A 1 236 ? 9.148 -10.247 -18.814 1.00 97.25 236 SER A C 1
ATOM 1842 O O . SER A 1 236 ? 9.255 -10.187 -17.590 1.00 97.25 236 SER A O 1
ATOM 1844 N N . ASP A 1 237 ? 8.727 -11.348 -19.431 1.00 97.38 237 ASP A N 1
ATOM 1845 C CA . ASP A 1 237 ? 8.473 -12.618 -18.743 1.00 97.38 237 ASP A CA 1
ATOM 1846 C C . ASP A 1 237 ? 9.751 -13.439 -18.484 1.00 97.38 237 ASP A C 1
ATOM 1848 O O . ASP A 1 237 ? 9.686 -14.461 -17.797 1.00 97.38 237 ASP A O 1
ATOM 1852 N N . GLY A 1 238 ? 10.901 -12.956 -18.975 1.00 95.62 238 GLY A N 1
ATOM 1853 C CA . GLY A 1 238 ? 12.208 -13.606 -18.880 1.00 95.62 238 GLY A CA 1
ATOM 1854 C C . GLY A 1 238 ? 12.623 -14.377 -20.134 1.00 95.62 238 GLY A C 1
ATOM 1855 O O . GLY A 1 238 ? 13.679 -15.005 -20.124 1.00 95.62 238 GLY A O 1
ATOM 1856 N N . SER A 1 239 ? 11.828 -14.339 -21.207 1.00 95.06 239 SER A N 1
ATOM 1857 C CA . SER A 1 239 ? 12.251 -14.832 -22.520 1.00 95.06 239 SER A CA 1
ATOM 1858 C C . SER A 1 239 ? 13.436 -14.027 -23.068 1.00 95.06 239 SER A C 1
ATOM 1860 O O . SER A 1 239 ? 13.530 -12.814 -22.875 1.00 95.06 239 SER A O 1
ATOM 1862 N N . GLU A 1 240 ? 14.376 -14.705 -23.729 1.00 92.25 240 GLU A N 1
ATOM 1863 C CA . GLU A 1 240 ? 15.550 -14.057 -24.321 1.00 92.25 240 GLU A CA 1
ATOM 1864 C C . GLU A 1 240 ? 15.155 -13.165 -25.502 1.00 92.25 240 GLU A C 1
ATOM 1866 O O . GLU A 1 240 ? 14.312 -13.524 -26.327 1.00 92.25 240 GLU A O 1
ATOM 1871 N N . ALA A 1 241 ? 15.794 -12.000 -25.608 1.00 88.06 241 ALA A N 1
ATOM 1872 C CA . ALA A 1 241 ? 15.620 -11.138 -26.767 1.00 88.06 241 ALA A CA 1
ATOM 1873 C C . ALA A 1 241 ? 16.211 -11.793 -28.026 1.00 88.06 241 ALA A C 1
ATOM 1875 O O . ALA A 1 241 ? 17.314 -12.338 -28.005 1.00 88.06 241 ALA A O 1
ATOM 1876 N N . ALA A 1 242 ? 15.523 -11.665 -29.161 1.00 80.75 242 ALA A N 1
ATOM 1877 C CA . ALA A 1 242 ? 16.079 -12.086 -30.442 1.00 80.75 242 ALA A CA 1
ATOM 1878 C C . ALA A 1 242 ? 17.208 -11.130 -30.894 1.00 80.75 242 ALA A C 1
ATOM 1880 O O . ALA A 1 242 ? 16.977 -9.935 -31.083 1.00 80.75 242 ALA A O 1
ATOM 1881 N N . GLY A 1 243 ? 18.416 -11.666 -31.119 1.00 71.94 243 GLY A N 1
ATOM 1882 C CA . GLY A 1 243 ? 19.548 -10.963 -31.747 1.00 71.94 243 GLY A CA 1
ATOM 1883 C C . GLY A 1 243 ? 20.726 -10.629 -30.818 1.00 71.94 243 GLY A C 1
ATOM 1884 O O . GLY A 1 243 ? 20.663 -10.811 -29.608 1.00 71.94 243 GLY A O 1
ATOM 1885 N N . LEU A 1 244 ? 21.831 -10.142 -31.402 1.00 59.59 244 LEU A N 1
ATOM 1886 C CA . LEU A 1 244 ? 23.018 -9.691 -30.660 1.00 59.59 244 LEU A CA 1
ATOM 1887 C C . LEU A 1 244 ? 22.72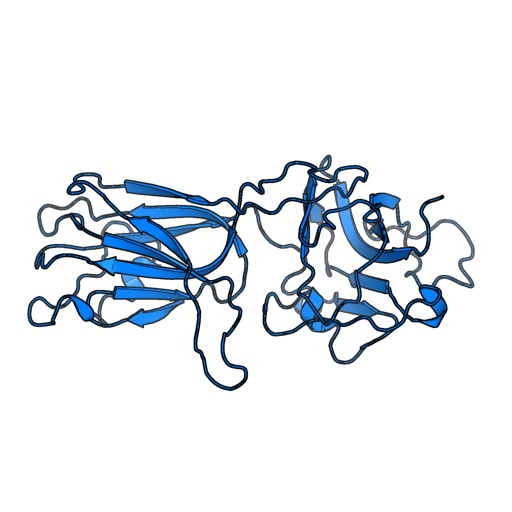8 -8.346 -29.976 1.00 59.59 244 LEU A C 1
ATOM 1889 O O . LEU A 1 244 ? 22.443 -7.347 -30.635 1.00 59.59 244 LEU A O 1
ATOM 1893 N N . THR A 1 245 ? 22.806 -8.314 -28.646 1.00 57.44 245 THR A N 1
ATOM 1894 C CA . THR A 1 245 ? 22.445 -7.155 -27.814 1.00 57.44 245 THR A CA 1
ATOM 1895 C C . THR A 1 245 ? 23.676 -6.498 -27.188 1.00 57.44 245 THR A C 1
ATOM 1897 O O . THR A 1 245 ? 23.748 -6.349 -25.971 1.00 57.44 245 THR A O 1
ATOM 1900 N N . GLU A 1 246 ? 24.666 -6.118 -27.996 1.00 51.91 246 GLU A N 1
ATOM 1901 C CA . GLU A 1 246 ? 25.974 -5.676 -27.477 1.00 51.91 246 GLU A CA 1
ATOM 1902 C C . GLU A 1 246 ? 25.941 -4.372 -26.656 1.00 51.91 246 GLU A C 1
ATOM 1904 O O . GLU A 1 246 ? 26.898 -4.091 -25.948 1.00 51.91 246 GLU A O 1
ATOM 1909 N N . ASN A 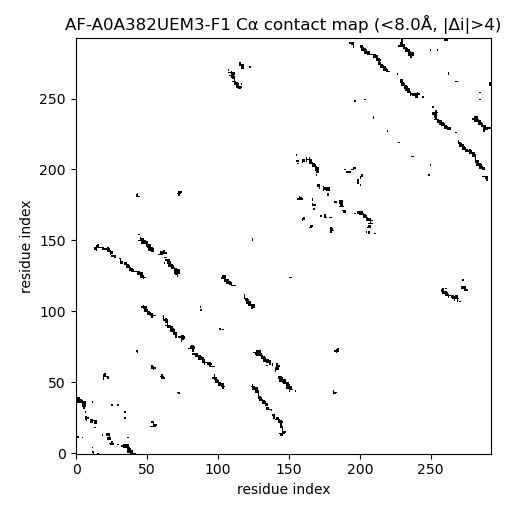1 247 ? 24.845 -3.600 -26.670 1.00 53.12 247 ASN A N 1
ATOM 1910 C CA . ASN A 1 247 ? 24.730 -2.351 -25.905 1.00 53.12 247 ASN A CA 1
ATOM 1911 C C . ASN A 1 247 ? 23.318 -2.131 -25.339 1.00 53.12 247 ASN A C 1
ATOM 1913 O O . ASN A 1 247 ? 22.581 -1.253 -25.795 1.00 53.12 247 ASN A O 1
ATOM 1917 N N . ARG A 1 248 ? 22.908 -2.920 -24.338 1.00 69.88 248 ARG A N 1
ATOM 1918 C CA . ARG A 1 248 ? 21.675 -2.649 -23.580 1.00 69.88 248 ARG A CA 1
ATOM 1919 C C . ARG A 1 248 ? 21.995 -2.354 -22.118 1.00 69.88 248 ARG A C 1
ATOM 1921 O O . ARG A 1 248 ? 22.622 -3.142 -21.429 1.00 69.88 248 ARG A O 1
ATOM 1928 N N . VAL A 1 249 ? 21.490 -1.218 -21.637 1.00 84.88 249 VAL A N 1
ATOM 1929 C CA . VAL A 1 249 ? 21.386 -0.927 -20.197 1.00 84.88 249 VAL A CA 1
ATOM 1930 C C . VAL A 1 249 ? 20.435 -1.925 -19.511 1.00 84.88 249 VAL A C 1
ATOM 1932 O O . VAL A 1 249 ? 20.597 -2.248 -18.335 1.00 84.88 249 VAL A O 1
ATOM 1935 N N . ARG A 1 250 ? 19.457 -2.447 -20.263 1.00 87.50 250 ARG A N 1
ATOM 1936 C CA . ARG A 1 250 ? 18.538 -3.533 -19.886 1.00 87.50 250 ARG A CA 1
ATOM 1937 C C . ARG A 1 250 ? 19.187 -4.912 -19.994 1.00 87.50 250 ARG A C 1
ATOM 1939 O O . ARG A 1 250 ? 20.065 -5.108 -20.828 1.00 87.50 250 ARG A O 1
ATOM 1946 N N . SER A 1 251 ? 18.684 -5.859 -19.209 1.00 90.69 251 SER A N 1
ATOM 1947 C CA . SER A 1 251 ? 19.057 -7.271 -19.309 1.00 90.69 251 SER A CA 1
ATOM 1948 C C . SER A 1 251 ? 18.666 -7.826 -20.689 1.00 90.69 251 SER A C 1
ATOM 1950 O O . SER A 1 251 ? 17.795 -7.245 -21.349 1.00 90.69 251 SER A O 1
ATOM 1952 N N . PRO A 1 252 ? 19.279 -8.929 -21.163 1.00 91.69 252 PRO A N 1
ATOM 1953 C CA . PRO A 1 252 ? 19.090 -9.452 -22.523 1.00 91.69 252 PRO A CA 1
ATOM 1954 C C . PRO A 1 252 ? 17.742 -10.176 -22.721 1.00 91.69 252 PRO A C 1
ATOM 1956 O O . PRO A 1 252 ? 17.641 -11.120 -23.499 1.00 91.69 252 PRO A O 1
ATOM 1959 N N . PHE A 1 253 ? 16.695 -9.728 -22.032 1.00 93.88 253 PHE A N 1
ATOM 1960 C CA . PHE A 1 253 ? 15.346 -10.263 -22.146 1.00 93.88 253 PHE A CA 1
ATOM 1961 C C . PHE A 1 253 ? 14.507 -9.464 -23.143 1.00 93.88 253 PHE A C 1
ATOM 1963 O O . PHE A 1 253 ? 14.797 -8.299 -23.453 1.00 93.88 253 PHE A O 1
ATOM 1970 N N . ASP A 1 254 ? 13.455 -10.096 -23.646 1.00 93.62 254 ASP A N 1
ATOM 1971 C CA . ASP A 1 254 ? 12.470 -9.458 -24.500 1.00 93.62 254 ASP A CA 1
ATOM 1972 C C . ASP A 1 254 ? 11.550 -8.560 -23.662 1.00 93.62 254 ASP A C 1
ATOM 1974 O O . ASP A 1 254 ? 10.565 -9.001 -23.065 1.00 93.62 254 ASP A O 1
ATOM 1978 N N . PHE A 1 255 ? 11.933 -7.288 -23.542 1.00 94.62 255 PHE A N 1
ATOM 1979 C CA . PHE A 1 255 ? 11.140 -6.269 -22.864 1.00 94.62 255 PHE A CA 1
ATOM 1980 C C . PHE A 1 255 ? 10.089 -5.693 -23.803 1.00 94.62 255 PHE A C 1
ATOM 1982 O O . PHE A 1 255 ? 10.400 -4.995 -24.767 1.00 94.62 255 PHE A O 1
ATOM 1989 N N . GLN A 1 256 ? 8.840 -5.911 -23.431 1.00 95.56 256 GLN A N 1
ATOM 1990 C CA . GLN A 1 256 ? 7.658 -5.408 -24.099 1.00 95.56 256 GLN A CA 1
ATOM 1991 C C . GLN A 1 256 ? 7.202 -4.097 -23.454 1.00 95.56 256 GLN A C 1
ATOM 1993 O O . GLN A 1 256 ? 7.267 -3.929 -22.229 1.00 95.56 256 GLN A O 1
ATOM 1998 N N . HIS A 1 257 ? 6.718 -3.171 -24.280 1.00 96.25 257 HIS A N 1
ATOM 1999 C CA . HIS A 1 257 ? 6.157 -1.908 -23.812 1.00 96.25 257 HIS A CA 1
ATOM 2000 C C . HIS A 1 257 ? 4.986 -2.152 -22.845 1.00 96.25 257 HIS A C 1
ATOM 2002 O O . HIS A 1 257 ? 4.206 -3.101 -23.014 1.00 96.25 257 HIS A O 1
ATOM 2008 N N . LEU A 1 258 ? 4.902 -1.326 -21.801 1.00 96.81 258 LEU A N 1
ATOM 2009 C CA . LEU A 1 258 ? 3.732 -1.250 -20.931 1.00 96.81 258 LEU A CA 1
ATOM 2010 C C . LEU A 1 258 ? 3.107 0.137 -21.008 1.00 96.81 258 LEU A C 1
ATOM 2012 O O . LEU A 1 258 ? 1.929 0.238 -21.312 1.00 96.81 258 LEU A O 1
ATOM 2016 N N . SER A 1 259 ? 3.862 1.188 -20.694 1.00 97.00 259 SER A N 1
ATOM 2017 C CA . SER A 1 259 ? 3.311 2.542 -20.694 1.00 97.00 259 SER A CA 1
ATOM 2018 C C . SER A 1 259 ? 4.395 3.590 -20.891 1.00 97.00 259 SER A C 1
ATOM 2020 O O . SER A 1 259 ? 5.451 3.519 -20.254 1.00 97.00 259 SER A O 1
ATOM 2022 N N . LEU A 1 260 ? 4.115 4.579 -21.739 1.00 95.44 260 LEU A N 1
ATOM 2023 C CA . LEU A 1 260 ? 4.850 5.835 -21.832 1.00 95.44 260 LEU A CA 1
ATOM 2024 C C . LEU A 1 260 ? 4.047 6.923 -21.113 1.00 95.44 260 LEU A C 1
ATOM 2026 O O . LEU A 1 260 ? 2.949 7.275 -21.539 1.00 95.44 260 LEU A O 1
ATOM 2030 N N . VAL A 1 261 ? 4.598 7.455 -20.024 1.00 93.94 261 VAL A N 1
ATOM 2031 C CA . VAL A 1 261 ? 3.942 8.474 -19.205 1.00 93.94 261 VAL A CA 1
ATOM 2032 C C . VAL A 1 261 ? 4.488 9.853 -19.521 1.00 93.94 261 VAL A C 1
ATOM 2034 O O . VAL A 1 261 ? 5.666 10.141 -19.288 1.00 93.94 261 VAL A O 1
ATOM 2037 N N . ASP A 1 262 ? 3.593 10.728 -19.969 1.00 92.00 262 ASP A N 1
ATOM 2038 C CA . ASP A 1 262 ? 3.819 12.162 -20.064 1.00 92.00 262 ASP A CA 1
ATOM 2039 C C . ASP A 1 262 ? 3.244 12.858 -18.826 1.00 92.00 262 ASP A C 1
ATOM 2041 O O . ASP A 1 262 ? 2.032 12.941 -18.618 1.00 92.00 262 ASP A O 1
ATOM 2045 N N . ASN A 1 263 ? 4.143 13.365 -17.987 1.00 89.69 263 ASN A N 1
ATOM 2046 C CA . ASN A 1 263 ? 3.827 14.127 -16.785 1.00 89.69 263 ASN A CA 1
ATOM 2047 C C . ASN A 1 263 ? 4.287 15.589 -16.927 1.00 89.69 263 ASN A C 1
ATOM 2049 O O . ASN A 1 263 ? 4.733 16.213 -15.958 1.00 89.69 263 ASN A O 1
ATOM 2053 N N . SER A 1 264 ? 4.253 16.129 -18.148 1.00 86.94 264 SER A N 1
ATOM 2054 C CA . SER A 1 264 ? 4.552 17.537 -18.436 1.00 86.94 264 SER A CA 1
ATOM 2055 C C . SER A 1 264 ? 3.402 18.488 -18.075 1.00 86.94 264 SER A C 1
ATOM 2057 O O . SER A 1 264 ? 3.633 19.681 -17.870 1.00 86.94 264 SER A O 1
ATOM 2059 N N . PHE A 1 265 ? 2.180 17.969 -17.937 1.00 85.94 265 PHE A N 1
ATOM 2060 C CA . PHE A 1 265 ? 0.986 18.752 -17.626 1.00 85.94 265 PHE A CA 1
ATOM 2061 C C . PHE A 1 265 ? 0.881 19.125 -16.139 1.00 85.94 265 PHE A C 1
ATOM 2063 O O . PHE A 1 265 ? 1.336 18.407 -15.249 1.00 85.94 265 PHE A O 1
ATOM 2070 N N . THR A 1 266 ? 0.243 20.266 -15.866 1.00 85.69 266 THR A N 1
ATOM 2071 C CA . THR A 1 266 ? -0.002 20.781 -14.508 1.00 85.69 266 THR A CA 1
ATOM 2072 C C . THR A 1 266 ? -1.461 20.543 -14.095 1.00 85.69 266 THR A C 1
ATOM 2074 O O . THR A 1 266 ? -2.347 20.833 -14.898 1.00 85.69 266 THR A O 1
ATOM 2077 N N . PRO A 1 267 ? -1.740 20.093 -12.855 1.00 87.44 267 PRO A N 1
ATOM 2078 C CA . PRO A 1 267 ? -0.779 19.726 -11.811 1.00 87.44 267 PRO A CA 1
ATOM 2079 C C . PRO A 1 267 ? -0.050 18.418 -12.136 1.00 87.44 267 PRO A C 1
ATOM 2081 O O . PRO A 1 267 ? -0.643 17.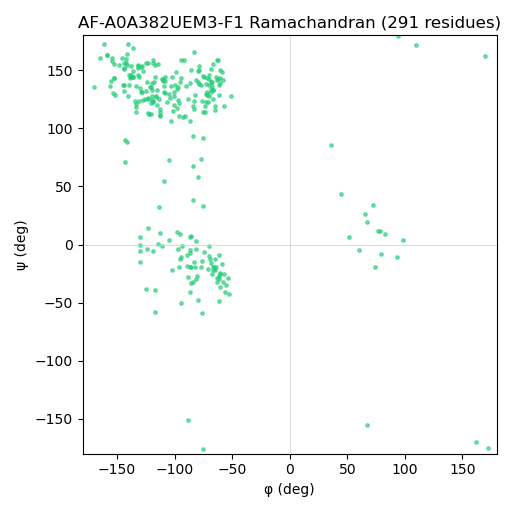484 -12.672 1.00 87.44 267 PRO A O 1
ATOM 2084 N N . ARG A 1 268 ? 1.238 18.334 -11.786 1.00 84.75 268 ARG A N 1
ATOM 2085 C CA . ARG A 1 268 ? 2.008 17.103 -11.989 1.00 84.75 268 ARG A CA 1
ATOM 2086 C C . ARG A 1 268 ? 1.555 15.995 -11.048 1.00 84.75 268 ARG A C 1
ATOM 2088 O O . ARG A 1 268 ? 1.298 16.231 -9.867 1.00 84.75 268 ARG A O 1
ATOM 2095 N N . ARG A 1 269 ? 1.548 14.766 -11.558 1.00 87.00 269 ARG A N 1
ATOM 2096 C CA . ARG A 1 269 ? 1.217 13.553 -10.804 1.00 87.00 269 ARG A CA 1
ATOM 2097 C C . ARG A 1 269 ? 2.448 13.001 -10.068 1.00 87.00 269 ARG A C 1
ATOM 2099 O O . ARG A 1 269 ? 3.585 13.191 -10.502 1.00 87.00 269 ARG A O 1
ATOM 2106 N N . GLN A 1 270 ? 2.215 12.346 -8.927 1.00 87.62 270 GLN A N 1
ATOM 2107 C CA . GLN A 1 270 ? 3.252 11.700 -8.093 1.00 87.62 270 GLN A CA 1
ATOM 2108 C C . GLN A 1 270 ? 2.904 10.247 -7.725 1.00 87.62 270 GLN A C 1
ATOM 2110 O O . GLN A 1 270 ? 3.778 9.496 -7.302 1.00 87.62 270 GLN A O 1
ATOM 2115 N N . MET A 1 271 ? 1.646 9.847 -7.907 1.00 91.38 271 MET A N 1
ATOM 2116 C CA . MET A 1 271 ? 1.157 8.482 -7.731 1.00 91.38 271 MET A CA 1
ATOM 2117 C C . MET A 1 271 ? 0.599 8.007 -9.063 1.00 91.38 271 MET A C 1
ATOM 2119 O O . MET A 1 271 ? -0.264 8.676 -9.625 1.00 91.38 271 MET A O 1
ATOM 2123 N N . TYR A 1 272 ? 1.093 6.885 -9.565 1.00 93.56 272 TYR A N 1
ATOM 2124 C CA . TYR A 1 272 ? 0.707 6.337 -10.858 1.00 93.56 272 TYR A CA 1
ATOM 2125 C C . TYR A 1 272 ? 0.195 4.927 -10.642 1.00 93.56 272 TYR A C 1
ATOM 2127 O O . TYR A 1 272 ? 0.952 4.041 -10.252 1.00 93.56 272 TYR A O 1
ATOM 2135 N N . GLU A 1 273 ? -1.094 4.741 -10.878 1.00 95.69 273 GLU A N 1
ATOM 2136 C CA . GLU A 1 273 ? -1.723 3.432 -10.948 1.00 95.69 273 GLU A CA 1
ATOM 2137 C C . GLU A 1 273 ? -1.902 3.080 -12.424 1.00 95.69 273 GLU A C 1
ATOM 2139 O O . GLU A 1 273 ? -2.457 3.869 -13.189 1.00 95.69 273 GLU A O 1
ATOM 2144 N N . PHE A 1 274 ? -1.431 1.905 -12.817 1.00 96.94 274 PHE A N 1
ATOM 2145 C CA . PHE A 1 274 ? -1.606 1.368 -14.158 1.00 96.94 274 PHE A CA 1
ATOM 2146 C C . PHE A 1 274 ? -2.486 0.135 -14.081 1.00 96.94 274 PHE A C 1
ATOM 2148 O O . PHE A 1 274 ? -2.137 -0.803 -13.371 1.00 96.94 274 PHE A O 1
ATOM 2155 N N . ASN A 1 275 ? -3.576 0.124 -14.841 1.00 96.38 275 ASN A N 1
ATOM 2156 C CA . ASN A 1 275 ? -4.485 -1.009 -14.959 1.00 96.38 275 ASN A CA 1
ATOM 2157 C C . ASN A 1 275 ? -4.443 -1.533 -16.399 1.00 96.38 275 ASN A C 1
ATOM 2159 O O . ASN A 1 275 ? -4.739 -0.806 -17.353 1.00 96.38 275 ASN A O 1
ATOM 2163 N N . PHE A 1 276 ? -4.056 -2.793 -16.569 1.00 96.94 276 PHE A N 1
ATOM 2164 C CA . PHE A 1 276 ? -3.835 -3.405 -17.876 1.00 96.94 276 PHE A CA 1
ATOM 2165 C C . PHE A 1 276 ? -4.315 -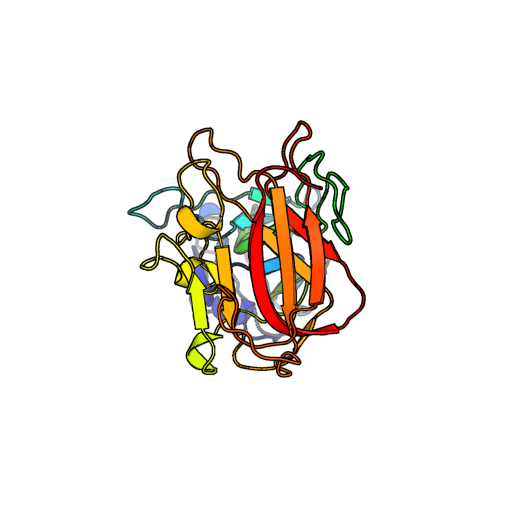4.856 -17.902 1.00 96.94 276 PHE A C 1
ATOM 2167 O O . PHE A 1 276 ? -4.565 -5.477 -16.874 1.00 96.94 276 PHE A O 1
ATOM 2174 N N . ALA A 1 277 ? -4.477 -5.411 -19.105 1.00 96.94 277 ALA A N 1
ATOM 2175 C CA . ALA A 1 277 ? -4.821 -6.820 -19.241 1.00 96.94 277 ALA A CA 1
ATOM 2176 C C . ALA A 1 277 ? -3.716 -7.693 -18.629 1.00 96.94 277 ALA A C 1
ATOM 2178 O O . ALA A 1 277 ? -2.531 -7.437 -18.857 1.00 96.94 277 ALA A O 1
ATOM 2179 N N . SER A 1 278 ? -4.115 -8.730 -17.888 1.00 96.69 278 SER A N 1
ATOM 2180 C CA . SER A 1 278 ? -3.177 -9.633 -17.222 1.00 96.69 278 SER A CA 1
ATOM 2181 C C . SER A 1 278 ? -2.121 -10.159 -18.196 1.00 96.69 278 SER A C 1
ATOM 2183 O O . SER A 1 278 ? -2.440 -10.674 -19.272 1.00 96.69 278 SER A O 1
ATOM 2185 N N . ARG A 1 279 ? -0.851 -10.023 -17.818 1.00 95.75 279 ARG A N 1
ATOM 2186 C CA . ARG A 1 279 ? 0.304 -10.433 -18.618 1.00 95.75 279 ARG A CA 1
ATOM 2187 C C . ARG A 1 279 ? 1.354 -11.103 -17.746 1.00 95.75 279 ARG A C 1
ATOM 2189 O O . ARG A 1 279 ? 1.466 -10.816 -16.556 1.00 95.75 279 ARG A O 1
ATOM 2196 N N . LYS A 1 280 ? 2.153 -11.982 -18.349 1.00 97.69 280 LYS A N 1
ATOM 2197 C CA . LYS A 1 280 ? 3.313 -12.560 -17.670 1.00 97.69 280 LYS A CA 1
ATOM 2198 C C . LYS A 1 280 ? 4.405 -11.507 -17.518 1.00 97.69 280 LYS A C 1
ATOM 2200 O O . LYS A 1 280 ? 4.768 -10.856 -18.496 1.00 97.69 280 LYS A O 1
ATOM 2205 N N . ALA A 1 281 ? 4.946 -11.381 -16.315 1.00 97.75 281 ALA A N 1
ATOM 2206 C CA . ALA A 1 281 ? 6.113 -10.560 -16.043 1.00 97.75 281 ALA A CA 1
ATOM 2207 C C . ALA A 1 281 ? 6.983 -11.218 -14.969 1.00 97.75 281 ALA A C 1
ATOM 2209 O O . ALA A 1 281 ? 6.490 -11.720 -13.963 1.00 97.75 281 ALA A O 1
ATOM 2210 N N . ARG A 1 282 ? 8.291 -11.184 -15.191 1.00 97.88 282 ARG A N 1
ATOM 2211 C CA . ARG A 1 282 ? 9.343 -11.432 -14.203 1.00 97.88 282 ARG A CA 1
ATOM 2212 C C . ARG A 1 282 ? 10.192 -10.182 -14.015 1.00 97.88 282 ARG A C 1
ATOM 2214 O O . ARG A 1 282 ? 10.553 -9.854 -12.894 1.00 97.88 282 ARG A O 1
ATOM 2221 N N . TYR A 1 283 ? 10.471 -9.472 -15.103 1.00 98.12 283 TYR A N 1
ATOM 2222 C CA . TYR A 1 283 ? 11.268 -8.260 -15.089 1.00 98.12 283 TYR A CA 1
ATOM 2223 C C . TYR A 1 283 ? 10.401 -7.031 -15.325 1.00 98.12 283 TYR A C 1
ATOM 2225 O O . TYR A 1 283 ? 9.519 -7.042 -16.188 1.00 98.12 283 TYR A O 1
ATOM 2233 N N . LEU A 1 284 ? 10.701 -5.956 -14.606 1.00 97.62 284 LEU A N 1
ATOM 2234 C CA . LEU A 1 284 ? 10.208 -4.612 -14.887 1.00 97.62 284 LEU A CA 1
ATOM 2235 C C . LEU A 1 284 ? 11.405 -3.701 -15.104 1.00 97.62 284 LEU A C 1
ATOM 2237 O O . LEU A 1 284 ? 12.356 -3.736 -14.331 1.00 97.62 284 LEU A O 1
ATOM 2241 N N . PHE A 1 285 ? 11.345 -2.864 -16.130 1.00 97.06 285 PHE A N 1
ATOM 2242 C CA . PHE A 1 285 ? 12.332 -1.822 -16.357 1.00 97.06 285 PHE A CA 1
ATOM 2243 C C . PHE A 1 285 ? 11.641 -0.475 -16.491 1.00 97.06 285 PHE A C 1
ATOM 2245 O O . PHE A 1 285 ? 10.761 -0.311 -17.342 1.00 97.06 285 PHE A O 1
ATOM 2252 N N . LEU A 1 286 ? 12.076 0.481 -15.674 1.00 95.31 286 LEU A N 1
ATOM 2253 C CA . LEU A 1 286 ? 11.641 1.868 -15.731 1.00 95.31 286 LEU A CA 1
ATOM 2254 C C . LEU A 1 286 ? 12.828 2.747 -16.111 1.00 95.31 286 LEU A C 1
ATOM 2256 O O . LEU A 1 286 ? 13.902 2.641 -15.517 1.00 95.31 286 LEU A O 1
ATOM 2260 N N . ARG A 1 287 ? 12.623 3.659 -17.064 1.00 92.50 287 ARG A N 1
ATOM 2261 C CA . ARG A 1 287 ? 13.580 4.732 -17.373 1.00 92.50 287 ARG A CA 1
ATOM 2262 C C . ARG A 1 287 ? 12.894 6.082 -17.457 1.00 92.50 287 ARG A C 1
ATOM 2264 O O . ARG A 1 287 ? 11.778 6.187 -17.960 1.00 92.50 287 ARG A O 1
ATOM 2271 N N . ARG A 1 288 ? 13.598 7.127 -17.030 1.00 88.88 288 ARG A N 1
ATOM 2272 C CA . ARG A 1 288 ? 13.196 8.513 -17.272 1.00 88.88 288 ARG A CA 1
ATOM 2273 C C . ARG A 1 288 ? 13.317 8.861 -18.757 1.00 88.88 288 ARG A C 1
ATOM 2275 O O . ARG A 1 288 ? 14.175 8.343 -19.468 1.00 88.88 288 ARG A O 1
ATOM 2282 N N . ILE A 1 289 ? 12.476 9.781 -19.206 1.00 85.38 289 ILE A N 1
ATOM 2283 C CA . ILE A 1 289 ? 12.444 10.329 -20.557 1.00 85.38 289 ILE A CA 1
ATOM 2284 C C . ILE A 1 289 ? 12.423 11.857 -20.455 1.00 85.38 289 ILE A C 1
ATOM 2286 O O . ILE A 1 289 ? 11.703 12.436 -19.641 1.00 85.38 289 ILE A O 1
ATOM 2290 N N . ASN A 1 290 ? 13.253 12.520 -21.262 1.00 72.38 290 ASN A N 1
ATOM 2291 C CA . ASN A 1 290 ? 13.366 13.981 -21.248 1.00 72.38 290 ASN A CA 1
ATOM 2292 C C . ASN A 1 290 ? 12.252 14.663 -22.061 1.00 72.38 290 ASN A C 1
ATOM 2294 O O . ASN A 1 290 ? 11.849 15.775 -21.727 1.00 72.38 290 ASN A O 1
ATOM 2298 N N . THR A 1 291 ? 11.739 14.011 -23.106 1.00 59.78 291 THR A N 1
ATOM 2299 C CA . THR A 1 291 ? 10.623 14.485 -23.942 1.00 59.78 291 THR A CA 1
ATOM 2300 C C . THR A 1 291 ? 9.931 13.253 -24.536 1.00 59.78 291 THR A C 1
ATOM 2302 O O . THR A 1 291 ? 10.659 12.376 -25.001 1.00 59.78 291 THR A O 1
ATOM 2305 N N . PRO A 1 292 ? 8.594 13.108 -24.466 1.00 55.66 292 PRO A N 1
ATOM 2306 C CA . PRO A 1 292 ? 7.903 12.014 -25.148 1.00 55.66 292 PRO A CA 1
ATOM 2307 C C . PRO A 1 292 ? 8.035 12.241 -26.664 1.00 55.66 292 PRO A C 1
ATOM 2309 O O . PRO A 1 292 ? 7.943 13.391 -27.098 1.00 55.66 292 PRO A O 1
ATOM 2312 N N . GLU A 1 293 ? 8.322 11.189 -27.435 1.00 46.97 293 GLU A N 1
ATOM 2313 C CA . GLU A 1 293 ? 8.329 11.240 -28.911 1.00 46.97 293 GLU A CA 1
ATOM 2314 C C . GLU A 1 293 ? 6.909 11.249 -29.488 1.00 46.97 293 GLU A C 1
ATOM 2316 O O . GLU A 1 293 ? 6.025 10.596 -28.884 1.00 46.97 293 GLU A O 1
#

Secondary structure (DSSP, 8-state):
-EEEESS-GGGGGGGGSS-SSS-B---TTS-GGG-EEEEEEEEEEEEEEEEEE---SSS-B--SSEEEEEE-S-EEETTEEEEPPEEEEE-SS----SEEEEE--EE-----EETTB--SSEES-EEEEEEEEEE-S--TTB-B-EEEEEESS--TTTTTTTTT-EEEESS-GGGGGGGTS--TT-------SS-TTTTT-EEEEEEEEEEEEEEEEEE----TT----EEEEEEE-SPBPSS--TT-SS-SB-PEEEEEEE--SSSPPSEEEEEEEEEEEEEEEEEEESS--